Protein AF-A0A535QIJ8-F1 (afdb_monomer_lite)

pLDDT: mean 73.44, std 20.1, range [31.0, 96.38]

Secondary structure (DSSP, 8-state):
-EES-GGGGGGGGHHHHHHHHHHHHHHHHHHHHTTSS-HHHHHHH--S---GGGTHHHHHHHHHHHHHHHHHT-EE----------EEEEEEE-SGGGG--SSSS-HHHHHHHHHHHHHHHS-TT-EEEEEEESSSEEEEEEEES-HHHHHHHHHT----S---HHHHHHHHHHHHHHHH-TTS---TTGGG------S----TTSSS--PPPPS-----PPPP--

Foldseek 3Di:
DDFPCCVLVVVLVVLVVLVVVVVVVVVVVVVVVVPDPDPPVVVVPDDPPCPVVVCVVVVVVSVVVVVVSVVVSPDDDPDPPPPQAAEEEDEEEQAQQQQPCPPPPTNLVVVLVVVLVVLVPDDLRHWYWYWYFAVFIDTQGATDSPSPSRSVSSVPRHHYHHGDVVLSVVVRVLRVVCVVPVPPDNPPPSSCPDDDDDPDPDDPDPPPDDDDDDPDDDDDDDDDDD

Radius of gyration: 37.26 Å; chains: 1; bounding box: 62×50×130 Å

Sequence (226 aa):
MTFQSPLLLLGLLAVPLLIGLYLASQKRRQAYTVRFTNLALLGQVMGKGPGFRRHLPAILFIAGLAGLLVSMARPQATIRIPKGQTSVLLAVDVSGSMAATDVQPTRIDAAINAGRTLIDKLPGNAQVGLVIFNSQAQVVAPLTSDKGSVKDALGTLAPGGGTAIGDAIQVSVAQLANVVDPNGPKSQNYARVCRGLPLTASMSRRCSRLPVAPAGTTISRPTRDS

Structure (mmCIF, N/CA/C/O backbone):
data_AF-A0A535QIJ8-F1
#
_entry.id   AF-A0A535QIJ8-F1
#
loop_
_atom_site.group_PDB
_atom_site.id
_atom_site.type_symbol
_atom_site.label_atom_id
_atom_site.label_alt_id
_atom_site.label_comp_id
_atom_site.label_asym_id
_atom_site.label_entity_id
_atom_site.label_seq_id
_atom_site.pdbx_PDB_ins_code
_atom_site.Cartn_x
_atom_site.Cartn_y
_atom_site.Cartn_z
_atom_site.occupancy
_atom_site.B_iso_or_equiv
_atom_site.auth_seq_id
_atom_site.auth_comp_id
_atom_site.auth_asym_id
_atom_site.auth_atom_id
_atom_site.pdbx_PDB_model_num
ATOM 1 N N . MET A 1 1 ? -22.169 -2.664 15.023 1.00 59.19 1 MET A N 1
ATOM 2 C CA . MET A 1 1 ? -21.400 -2.856 16.267 1.00 59.19 1 MET A CA 1
ATOM 3 C C . MET A 1 1 ? -21.321 -4.346 16.501 1.00 59.19 1 MET A C 1
ATOM 5 O O . MET A 1 1 ? -22.361 -4.973 16.654 1.00 59.19 1 MET A O 1
ATOM 9 N N . THR A 1 2 ? -20.129 -4.918 16.416 1.00 69.69 2 THR A N 1
ATOM 10 C CA . THR A 1 2 ? -19.900 -6.344 16.680 1.00 69.69 2 THR A CA 1
ATOM 11 C C . THR A 1 2 ? -19.011 -6.452 17.909 1.00 69.69 2 THR A C 1
ATOM 13 O O . THR A 1 2 ? -18.062 -5.682 18.046 1.00 69.69 2 THR A O 1
ATOM 16 N N . PHE A 1 3 ? -19.318 -7.381 18.809 1.00 68.81 3 PHE A N 1
ATOM 17 C CA . PHE A 1 3 ? -18.486 -7.657 19.979 1.00 68.81 3 PHE A CA 1
ATOM 18 C C . PHE A 1 3 ? -17.578 -8.842 19.669 1.00 68.81 3 PHE A C 1
ATOM 20 O O . PHE A 1 3 ? -18.048 -9.861 19.167 1.00 68.81 3 PHE A O 1
ATOM 27 N N . GLN A 1 4 ? -16.283 -8.714 19.961 1.00 66.62 4 GLN A N 1
ATOM 28 C CA . GLN A 1 4 ? -15.298 -9.761 19.666 1.00 66.62 4 GLN A CA 1
ATOM 29 C C . GLN A 1 4 ? -15.492 -11.007 20.553 1.00 66.62 4 GLN A C 1
ATOM 31 O O . GLN A 1 4 ? -15.142 -12.114 20.158 1.00 66.62 4 GLN A O 1
ATOM 36 N N . SER A 1 5 ? -16.084 -10.839 21.738 1.00 69.44 5 SER A N 1
ATOM 37 C CA . SER A 1 5 ? -16.314 -11.907 22.716 1.00 69.44 5 SER A CA 1
ATOM 38 C C . SER A 1 5 ? -17.675 -11.731 23.410 1.00 69.44 5 SER A C 1
ATOM 40 O O . SER A 1 5 ? -17.734 -11.213 24.530 1.00 69.44 5 SER A O 1
ATOM 42 N N . PRO A 1 6 ? -18.788 -12.150 22.777 1.00 69.94 6 PRO A N 1
ATOM 43 C CA . PRO A 1 6 ? -20.135 -11.945 23.315 1.00 69.94 6 PRO A CA 1
ATOM 44 C C . PRO A 1 6 ? -20.374 -12.684 24.640 1.00 69.94 6 PRO A C 1
ATOM 46 O O . PRO A 1 6 ? -21.206 -12.260 25.432 1.00 69.94 6 PRO A O 1
ATOM 49 N N . LEU A 1 7 ? -19.608 -13.741 24.931 1.00 73.69 7 LEU A N 1
ATOM 50 C CA . LEU A 1 7 ? -19.703 -14.498 26.184 1.00 73.69 7 LEU A CA 1
ATOM 51 C C . LEU A 1 7 ? -19.379 -13.656 27.429 1.00 73.69 7 LEU A C 1
ATOM 53 O O . LEU A 1 7 ? -19.941 -13.913 28.488 1.00 73.69 7 LEU A O 1
ATOM 57 N N . LEU A 1 8 ? -18.545 -12.614 27.316 1.00 68.50 8 LEU A N 1
ATOM 58 C CA . LEU A 1 8 ? -18.257 -11.715 28.444 1.00 68.50 8 LEU A CA 1
ATOM 59 C C . LEU A 1 8 ? -19.479 -10.884 28.867 1.00 68.50 8 LEU A C 1
ATOM 61 O O . LEU A 1 8 ? -19.551 -10.456 30.017 1.00 68.50 8 LEU A O 1
ATOM 65 N N . LEU A 1 9 ? -20.477 -10.717 27.989 1.00 67.81 9 LEU A N 1
ATOM 66 C CA . LEU A 1 9 ? -21.738 -10.055 28.339 1.00 67.81 9 LEU A CA 1
ATOM 67 C C . LEU A 1 9 ? -22.561 -10.873 29.343 1.00 67.81 9 LEU A C 1
ATOM 69 O O . LEU A 1 9 ? -23.327 -10.287 30.103 1.00 67.81 9 LEU A O 1
ATOM 73 N N . LEU A 1 10 ? -22.361 -12.196 29.427 1.00 73.62 10 LEU A N 1
AT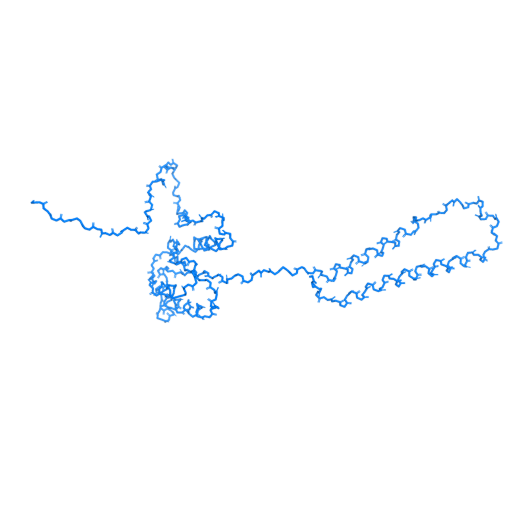OM 74 C CA . LEU A 1 10 ? -22.959 -13.008 30.494 1.00 73.62 10 LEU A CA 1
ATOM 75 C C . LEU A 1 10 ? -22.426 -12.605 31.874 1.00 73.62 10 LEU A C 1
ATOM 77 O O . LEU A 1 10 ? -23.148 -12.725 32.857 1.00 73.62 10 LEU A O 1
ATOM 81 N N . GLY A 1 11 ? -21.217 -12.040 31.961 1.00 67.69 11 GLY A N 1
ATOM 82 C CA . GLY A 1 11 ? -20.701 -11.451 33.199 1.00 67.69 11 GLY A CA 1
ATOM 83 C C . GLY A 1 11 ? -21.582 -10.318 33.735 1.00 67.69 11 GLY A C 1
ATOM 84 O O . GLY A 1 11 ? -21.604 -10.072 34.938 1.00 67.69 11 GLY A O 1
ATOM 85 N N . LEU A 1 12 ? -22.388 -9.675 32.882 1.00 74.12 12 LEU A N 1
ATOM 86 C CA . LEU A 1 12 ? -23.330 -8.640 33.299 1.00 74.12 12 LEU A CA 1
ATOM 87 C C . LEU A 1 12 ? -24.487 -9.202 34.150 1.00 74.12 12 LEU A C 1
ATOM 89 O O . LEU A 1 12 ? -25.053 -8.456 34.943 1.00 74.12 12 LEU A O 1
ATOM 93 N N . LEU A 1 13 ? -24.785 -10.511 34.088 1.00 77.50 13 LEU A N 1
ATOM 94 C CA . LEU A 1 13 ? -25.711 -11.178 35.025 1.00 77.50 13 LEU A CA 1
ATOM 95 C C . LEU A 1 13 ? -25.186 -11.202 36.469 1.00 77.50 13 LEU A C 1
ATOM 97 O O . LEU A 1 13 ? -25.979 -11.332 37.404 1.00 77.50 13 LEU A O 1
ATOM 101 N N . ALA A 1 14 ? -23.882 -11.010 36.688 1.00 73.94 14 ALA A N 1
ATOM 102 C CA . ALA A 1 14 ? -23.339 -10.857 38.036 1.00 73.94 14 ALA A CA 1
ATOM 103 C C . ALA A 1 14 ? -23.828 -9.561 38.711 1.00 73.94 14 ALA A C 1
ATOM 105 O O . ALA A 1 14 ? -23.912 -9.500 39.936 1.00 73.94 14 ALA A O 1
ATOM 106 N N . VAL A 1 15 ? -24.211 -8.540 37.934 1.00 75.75 15 VAL A N 1
ATOM 107 C CA . VAL A 1 15 ? -24.724 -7.266 38.458 1.00 75.75 15 VAL A CA 1
ATOM 108 C C . VAL A 1 15 ? -26.050 -7.436 39.222 1.00 75.75 15 VAL A C 1
ATOM 110 O O . VAL A 1 15 ? -26.082 -7.085 40.405 1.00 75.75 15 VAL A O 1
ATOM 113 N N . PRO A 1 16 ? -27.137 -7.997 38.645 1.00 77.38 16 PRO A N 1
ATOM 114 C CA . PRO A 1 16 ? -28.378 -8.227 39.388 1.00 77.38 16 PRO A CA 1
ATOM 115 C C . PRO A 1 16 ? -28.205 -9.224 40.543 1.00 77.38 16 PRO A C 1
ATOM 117 O O . PRO A 1 16 ? -28.832 -9.048 41.588 1.00 77.38 16 PRO A O 1
ATOM 120 N N . LEU A 1 17 ? -27.313 -10.215 40.413 1.00 81.88 17 LEU A N 1
ATOM 121 C CA . LEU A 1 17 ? -26.970 -11.135 41.505 1.00 81.88 17 LEU A CA 1
ATOM 122 C C . LEU A 1 17 ? -26.377 -10.383 42.712 1.00 81.88 17 LEU A C 1
ATOM 124 O O . LEU A 1 17 ? -26.816 -10.581 43.846 1.00 81.88 17 LEU A O 1
ATOM 128 N N . LEU A 1 18 ? -25.412 -9.488 42.475 1.00 76.31 18 LEU A N 1
ATOM 129 C CA . LEU A 1 18 ? -24.785 -8.676 43.522 1.00 76.31 18 LEU A CA 1
ATOM 130 C C . LEU A 1 18 ? -25.773 -7.696 44.167 1.00 76.31 18 LEU A C 1
ATOM 132 O O . LEU A 1 18 ? -25.740 -7.517 45.387 1.00 76.31 18 LEU A O 1
ATOM 136 N N . ILE A 1 19 ? -26.691 -7.114 43.387 1.00 79.00 19 ILE A N 1
ATOM 137 C CA . ILE A 1 19 ? -27.789 -6.286 43.914 1.00 79.00 19 ILE A CA 1
ATOM 138 C C . ILE A 1 19 ? -28.684 -7.122 44.841 1.00 79.00 19 ILE A C 1
ATOM 140 O O . ILE A 1 19 ? -28.977 -6.700 45.961 1.00 79.00 19 ILE A O 1
ATOM 144 N N . GLY A 1 20 ? -29.068 -8.330 44.418 1.00 80.31 20 GLY A N 1
ATOM 145 C CA . GLY A 1 20 ? -29.867 -9.251 45.229 1.00 80.31 20 GLY A CA 1
ATOM 146 C C . GLY A 1 20 ? -29.182 -9.637 46.543 1.00 80.31 20 GLY A C 1
ATOM 147 O O . GLY A 1 20 ? -29.798 -9.560 47.609 1.00 80.31 20 GLY A O 1
ATOM 148 N N . LEU A 1 21 ? -27.888 -9.974 46.497 1.00 82.06 21 LEU A N 1
ATOM 149 C CA . LEU A 1 21 ? -27.084 -10.285 47.686 1.00 82.06 21 LEU A CA 1
ATOM 150 C C . LEU A 1 21 ? -26.960 -9.088 48.634 1.00 82.06 21 LEU A C 1
ATOM 152 O O . LEU A 1 21 ? -27.055 -9.253 49.854 1.00 82.06 21 LEU A O 1
ATOM 156 N N . TYR A 1 22 ? -26.791 -7.882 48.091 1.00 80.12 22 TYR A N 1
ATOM 157 C CA . TYR A 1 22 ? -26.740 -6.655 48.880 1.00 80.12 22 TYR A CA 1
ATOM 158 C C . TYR A 1 22 ? -28.059 -6.412 49.630 1.00 80.12 22 TYR A C 1
ATOM 160 O O . TYR A 1 22 ? -28.048 -6.214 50.850 1.00 80.12 22 TYR A O 1
ATOM 168 N N . LEU A 1 23 ? -29.198 -6.511 48.935 1.00 81.44 23 LEU A N 1
ATOM 169 C CA . LEU A 1 23 ? -30.526 -6.353 49.538 1.00 81.44 23 LEU A CA 1
ATOM 170 C C . LEU A 1 23 ? -30.817 -7.444 50.581 1.00 81.44 23 LEU A C 1
ATOM 172 O O . LEU A 1 23 ? -31.309 -7.141 51.671 1.00 81.44 23 LEU A O 1
ATOM 176 N N . ALA A 1 24 ? -30.462 -8.701 50.299 1.00 80.44 24 ALA A N 1
ATOM 177 C CA . ALA A 1 24 ? -30.636 -9.815 51.232 1.00 80.44 24 ALA A CA 1
ATOM 178 C C . ALA A 1 24 ? -29.782 -9.648 52.501 1.00 80.44 24 ALA A C 1
ATOM 180 O O . ALA A 1 24 ? -30.268 -9.866 53.614 1.00 80.44 24 ALA A O 1
ATOM 181 N N . SER A 1 25 ? -28.530 -9.202 52.352 1.00 75.12 25 SER A N 1
ATOM 182 C CA . SER A 1 25 ? -27.637 -8.876 53.471 1.00 75.12 25 SER A CA 1
ATOM 183 C C . SER A 1 25 ? -28.182 -7.716 54.305 1.00 75.12 25 SER A C 1
ATOM 185 O O . SER A 1 25 ? -28.149 -7.765 55.535 1.00 75.12 25 SER A O 1
ATOM 187 N N . GLN A 1 26 ? -28.764 -6.699 53.667 1.00 74.06 26 GLN A N 1
ATOM 188 C CA . GLN A 1 26 ? -29.370 -5.572 54.372 1.00 74.06 26 GLN A CA 1
ATOM 189 C C . GLN A 1 26 ? -30.633 -5.977 55.142 1.00 74.06 26 GLN A C 1
ATOM 191 O O . GLN A 1 26 ? -30.776 -5.592 56.304 1.00 74.06 26 GLN A O 1
ATOM 196 N N . LYS A 1 27 ? -31.491 -6.816 54.547 1.00 71.75 27 LYS A N 1
ATOM 197 C CA . LYS A 1 27 ? -32.686 -7.366 55.205 1.00 71.75 27 LYS A CA 1
ATOM 198 C C . LYS A 1 27 ? -32.316 -8.286 56.374 1.00 71.75 27 LYS A C 1
ATOM 200 O O . LYS A 1 27 ? -32.913 -8.179 57.442 1.00 71.75 27 LYS A O 1
ATOM 205 N N . ARG A 1 28 ? -31.273 -9.120 56.225 1.00 66.88 28 ARG A N 1
ATOM 206 C CA . ARG A 1 28 ? -30.709 -9.913 57.336 1.00 66.88 28 ARG A CA 1
ATOM 207 C C . ARG A 1 28 ? -30.152 -9.021 58.439 1.00 66.88 28 ARG A C 1
ATOM 209 O O . ARG A 1 28 ? -30.476 -9.244 59.596 1.00 66.88 28 ARG A O 1
ATOM 216 N N . ARG A 1 29 ? -29.365 -7.991 58.114 1.00 62.00 29 ARG A N 1
ATOM 217 C CA . ARG A 1 29 ? -28.825 -7.061 59.122 1.00 62.00 29 ARG A CA 1
ATOM 218 C C . ARG A 1 29 ? -29.938 -6.376 59.912 1.00 62.00 29 ARG A C 1
ATOM 220 O O . ARG A 1 29 ? -29.844 -6.337 61.130 1.00 62.00 29 ARG A O 1
ATOM 227 N N . GLN A 1 30 ? -31.002 -5.922 59.247 1.00 58.25 30 GLN A N 1
ATOM 228 C CA . GLN A 1 30 ? -32.174 -5.355 59.924 1.00 58.25 30 GLN A CA 1
ATOM 229 C C . GLN A 1 30 ? -32.878 -6.378 60.826 1.00 58.25 30 GLN A C 1
ATOM 231 O O . GLN A 1 30 ? -33.222 -6.037 61.953 1.00 58.25 30 GLN A O 1
ATOM 236 N N . ALA A 1 31 ? -33.012 -7.633 60.380 1.00 58.72 31 ALA A N 1
ATOM 237 C CA . ALA A 1 31 ? -33.574 -8.722 61.182 1.00 58.72 31 ALA A CA 1
ATOM 238 C C . ALA A 1 31 ? -32.707 -9.107 62.402 1.00 58.72 31 ALA A C 1
ATOM 240 O O . ALA A 1 31 ? -33.238 -9.552 63.414 1.00 58.72 31 ALA A O 1
ATOM 241 N N . TYR A 1 32 ? -31.385 -8.909 62.346 1.00 54.44 32 TYR A N 1
ATOM 242 C CA . TYR A 1 32 ? -30.491 -9.102 63.496 1.00 54.44 32 TYR A CA 1
ATOM 243 C C . TYR A 1 32 ? -30.526 -7.921 64.484 1.00 54.44 32 TYR A C 1
ATOM 245 O O . TYR A 1 32 ? -30.325 -8.131 65.678 1.00 54.44 32 TYR A O 1
ATOM 253 N N . THR A 1 33 ? -30.820 -6.694 64.033 1.00 52.22 33 THR A N 1
ATOM 254 C CA . THR A 1 33 ? -30.906 -5.509 64.912 1.00 52.22 33 THR A CA 1
ATOM 255 C C . THR A 1 33 ? -32.171 -5.495 65.778 1.00 52.22 33 THR A C 1
ATOM 257 O O . THR A 1 33 ? -32.112 -5.041 66.915 1.00 52.22 33 THR A O 1
ATOM 260 N N . VAL A 1 34 ? -33.291 -6.064 65.311 1.00 53.12 34 VAL A N 1
ATOM 261 C CA . VAL A 1 34 ? -34.522 -6.206 66.126 1.00 53.12 34 VAL A CA 1
ATOM 262 C C . VAL A 1 34 ? -34.410 -7.239 67.256 1.00 53.12 34 VAL A C 1
ATOM 264 O O . VAL A 1 34 ? -35.319 -7.341 68.073 1.00 53.12 34 VAL A O 1
ATOM 267 N N . ARG A 1 35 ? -33.296 -7.980 67.349 1.00 53.06 35 ARG A N 1
ATOM 268 C CA . ARG A 1 35 ? -33.046 -8.946 68.432 1.00 53.06 35 ARG A CA 1
ATOM 269 C C . ARG A 1 35 ? -32.322 -8.341 69.645 1.00 53.06 35 ARG A C 1
ATOM 271 O O . ARG A 1 35 ? -32.090 -9.059 70.612 1.00 53.06 35 ARG A O 1
ATOM 278 N N . PHE A 1 36 ? -31.986 -7.047 69.616 1.00 47.50 36 PHE A N 1
ATOM 279 C CA . PHE A 1 36 ? -31.450 -6.331 70.776 1.00 47.50 36 PHE A CA 1
ATOM 280 C C . PHE A 1 36 ? -32.565 -5.632 71.562 1.00 47.50 36 PHE A C 1
ATOM 282 O O . PHE A 1 36 ? -33.295 -4.772 71.073 1.00 47.50 36 PHE A O 1
ATOM 289 N N . THR A 1 37 ? -32.663 -6.051 72.814 1.00 52.56 37 THR A N 1
ATOM 290 C CA . THR A 1 37 ? -33.729 -5.881 73.800 1.00 52.56 37 THR A CA 1
ATOM 291 C C . THR A 1 37 ? -33.828 -4.471 74.401 1.00 52.56 37 THR A C 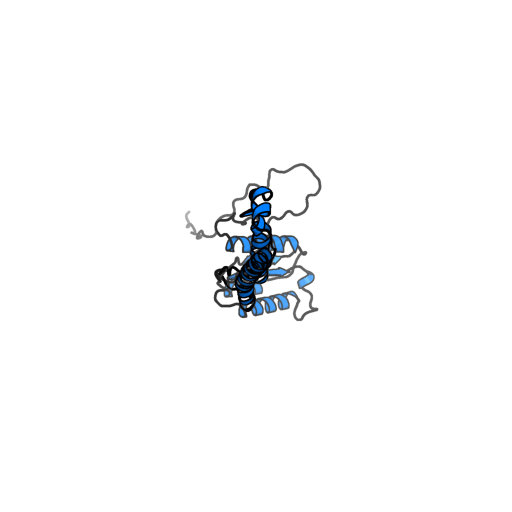1
ATOM 293 O O . THR A 1 37 ? -34.002 -4.343 75.608 1.00 52.56 37 THR A O 1
ATOM 296 N N . ASN A 1 38 ? -33.704 -3.398 73.606 1.00 57.44 38 ASN A N 1
ATOM 297 C CA . ASN A 1 38 ? -34.088 -2.049 74.058 1.00 57.44 38 ASN A CA 1
ATOM 298 C C . ASN A 1 38 ? -34.309 -1.051 72.897 1.00 57.44 38 ASN A C 1
ATOM 300 O O . ASN A 1 38 ? -33.484 -0.184 72.613 1.00 57.44 38 ASN A O 1
ATOM 304 N N . LEU A 1 39 ? -35.442 -1.176 72.202 1.00 54.38 39 LEU A N 1
ATOM 305 C CA . LEU A 1 39 ? -35.833 -0.303 71.082 1.00 54.38 39 LEU A CA 1
ATOM 306 C C . LEU A 1 39 ? -36.226 1.125 71.518 1.00 54.38 39 LEU A C 1
ATOM 308 O O . LEU A 1 39 ? -36.227 2.032 70.688 1.00 54.38 39 LEU A O 1
ATOM 312 N N . ALA A 1 40 ? -36.521 1.340 72.804 1.00 52.97 40 ALA A N 1
ATOM 313 C CA . ALA A 1 40 ? -37.018 2.618 73.317 1.00 52.97 40 ALA A CA 1
ATOM 314 C C . ALA A 1 40 ? -35.917 3.683 73.502 1.00 52.97 40 ALA A C 1
ATOM 316 O O . ALA A 1 40 ? -36.175 4.860 73.276 1.00 52.97 40 ALA A O 1
ATOM 317 N N . LEU A 1 41 ? -34.678 3.290 73.831 1.00 51.28 41 LEU A N 1
ATOM 318 C CA . LEU A 1 41 ? -33.551 4.230 73.982 1.00 51.28 41 LEU A CA 1
ATOM 319 C C . LEU A 1 41 ? -32.829 4.533 72.660 1.00 51.28 41 LEU A C 1
ATOM 321 O O . LEU A 1 41 ? -32.196 5.575 72.513 1.00 51.28 41 LEU A O 1
ATOM 325 N N . LEU A 1 42 ? -32.941 3.653 71.663 1.00 53.34 42 LEU A N 1
ATOM 326 C CA . LEU A 1 42 ? -32.214 3.789 70.399 1.00 53.34 42 LEU A CA 1
ATOM 327 C C . LEU A 1 42 ? -32.825 4.856 69.468 1.00 53.34 42 LEU A C 1
ATOM 329 O O . LEU A 1 42 ? -32.109 5.474 68.680 1.00 53.34 42 LEU A O 1
ATOM 333 N N . GLY A 1 43 ? -34.133 5.111 69.589 1.00 53.56 43 GLY A N 1
ATOM 334 C CA . GLY A 1 43 ? -34.838 6.149 68.828 1.00 53.56 43 GLY A CA 1
ATOM 335 C C . GLY A 1 43 ? -34.488 7.585 69.241 1.00 53.56 43 GLY A C 1
ATOM 336 O O . GLY A 1 43 ? -34.676 8.500 68.446 1.00 53.56 43 GLY A O 1
ATOM 337 N N . GLN A 1 44 ? -33.944 7.783 70.449 1.00 50.03 44 GLN A N 1
ATOM 338 C CA . GLN A 1 44 ? -33.615 9.106 71.003 1.00 50.03 44 GLN A CA 1
ATOM 339 C C . GLN A 1 44 ? -32.163 9.544 70.747 1.00 50.03 44 GLN A C 1
ATOM 341 O O . GLN A 1 44 ? -31.862 10.729 70.853 1.00 50.03 44 GLN A O 1
ATOM 346 N N . VAL A 1 45 ? -31.273 8.614 70.372 1.00 54.25 45 VAL A N 1
ATOM 347 C CA . VAL A 1 45 ? -29.833 8.881 70.154 1.00 54.25 45 VAL A CA 1
ATOM 348 C C . VAL A 1 45 ? -29.427 8.735 68.681 1.00 54.25 45 VAL A C 1
ATOM 350 O O . VAL A 1 45 ? -28.448 9.336 68.236 1.00 54.25 45 VAL A O 1
ATOM 353 N N . MET A 1 46 ? -30.183 7.979 67.875 1.00 47.50 46 MET A N 1
ATOM 354 C CA . MET A 1 46 ? -29.912 7.863 66.442 1.00 47.50 46 MET A CA 1
ATOM 355 C C . MET A 1 46 ? -30.510 9.048 65.677 1.00 47.50 46 MET A C 1
ATOM 357 O O . MET A 1 46 ? -31.657 9.016 65.235 1.00 47.50 46 MET A O 1
ATOM 361 N N . GLY A 1 47 ? -29.702 10.093 65.470 1.00 57.62 47 GLY A N 1
ATOM 362 C CA . GLY A 1 47 ? -29.973 11.102 64.442 1.00 57.62 47 GLY A CA 1
ATOM 363 C C . GLY A 1 47 ? -30.210 10.456 63.067 1.00 57.62 47 GLY A C 1
ATOM 364 O O . GLY A 1 47 ? -29.827 9.304 62.855 1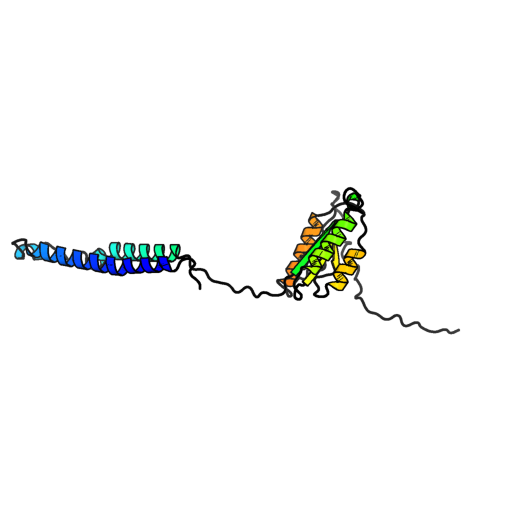.00 57.62 47 GLY A O 1
ATOM 365 N N . LYS A 1 48 ? -30.850 11.191 62.135 1.00 54.34 48 LYS A N 1
ATOM 366 C CA . LYS A 1 48 ? -31.170 10.736 60.762 1.00 54.34 48 LYS A CA 1
ATOM 367 C C . LYS A 1 48 ? -29.991 9.944 60.188 1.00 54.34 48 LYS A C 1
ATOM 369 O O . LYS A 1 48 ? -28.980 10.528 59.803 1.00 54.34 48 LYS A O 1
ATOM 374 N N . GLY A 1 49 ? -30.121 8.614 60.181 1.00 59.50 49 GLY A N 1
ATOM 375 C CA . GLY A 1 49 ? -29.059 7.718 59.743 1.00 59.50 49 GLY A CA 1
ATOM 376 C C . GLY A 1 49 ? -28.617 8.061 58.319 1.00 59.50 49 GLY A C 1
ATOM 377 O O . GLY A 1 49 ? -29.369 8.706 57.581 1.00 59.50 49 GLY A O 1
ATOM 378 N N . PRO A 1 50 ? -27.410 7.646 57.902 1.00 59.69 50 PRO A N 1
ATOM 379 C CA . PRO A 1 50 ? -26.921 7.914 56.558 1.00 59.69 50 PRO A CA 1
ATOM 380 C C . PRO A 1 50 ? -27.875 7.240 55.569 1.00 59.69 50 PRO A C 1
ATOM 382 O O . PRO A 1 50 ? -27.816 6.029 55.388 1.00 59.69 50 PRO A O 1
ATOM 385 N N . GLY A 1 51 ? -28.811 8.010 55.009 1.00 72.19 51 GLY A N 1
ATOM 386 C CA . GLY A 1 51 ? -29.892 7.513 54.161 1.00 72.19 51 GLY A CA 1
ATOM 387 C C . GLY A 1 51 ? -29.356 7.020 52.820 1.00 72.19 51 GLY A C 1
ATOM 388 O O . GLY A 1 51 ? -28.595 6.060 52.741 1.00 72.19 51 GLY A O 1
ATOM 389 N N . PHE A 1 52 ? -29.680 7.719 51.735 1.00 65.56 52 PHE A N 1
ATOM 390 C CA . PHE A 1 52 ? -29.211 7.343 50.396 1.00 65.56 52 PHE A CA 1
ATOM 391 C C . PHE A 1 52 ? -27.671 7.282 50.275 1.00 65.56 52 PHE A C 1
ATOM 393 O O . PHE A 1 52 ? -27.124 6.470 49.530 1.00 65.56 52 PHE A O 1
ATOM 400 N N . ARG A 1 53 ? -26.947 8.066 51.090 1.00 71.56 53 ARG A N 1
ATOM 401 C CA . ARG A 1 53 ? -25.472 8.098 51.120 1.00 71.56 53 ARG A CA 1
ATOM 402 C C . ARG A 1 53 ? -24.826 6.767 51.526 1.00 71.56 53 ARG A C 1
ATOM 404 O O . ARG A 1 53 ? -23.696 6.513 51.124 1.00 71.56 53 ARG A O 1
ATOM 411 N N . ARG A 1 54 ? -25.530 5.888 52.253 1.00 75.44 54 ARG A N 1
ATOM 412 C CA . ARG A 1 54 ? -25.033 4.538 52.590 1.00 75.44 54 ARG A CA 1
ATOM 413 C C . ARG A 1 54 ?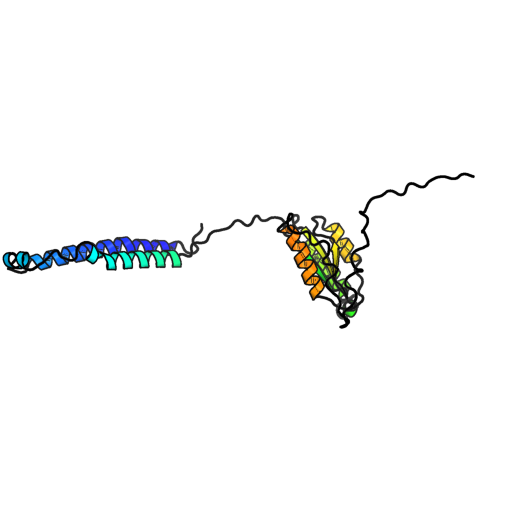 -24.946 3.616 51.368 1.00 75.44 54 ARG A C 1
ATOM 415 O O . ARG A 1 54 ? -24.172 2.661 51.377 1.00 75.44 54 ARG A O 1
ATOM 422 N N . HIS A 1 55 ? -25.723 3.897 50.326 1.00 76.75 55 HIS A N 1
ATOM 423 C CA . HIS A 1 55 ? -25.762 3.100 49.100 1.00 76.75 55 HIS A CA 1
ATOM 424 C C . HIS A 1 55 ? -24.760 3.578 48.049 1.00 76.75 55 HIS A C 1
ATOM 426 O O . HIS A 1 55 ? -24.439 2.828 47.131 1.00 76.75 55 HIS A O 1
ATOM 432 N N . LEU A 1 56 ? -24.218 4.789 48.209 1.00 81.69 56 LEU A N 1
ATOM 433 C CA . LEU A 1 56 ? -23.323 5.421 47.242 1.00 81.69 56 LEU A CA 1
ATOM 434 C C . LEU A 1 56 ? -22.082 4.568 46.906 1.00 81.69 56 LEU A C 1
ATOM 436 O O . LEU A 1 56 ? -21.829 4.370 45.719 1.00 81.69 56 LEU A O 1
ATOM 440 N N . PRO A 1 57 ? -21.357 3.973 47.880 1.00 80.31 57 PRO A N 1
ATOM 441 C CA . PRO A 1 57 ? -20.206 3.121 47.570 1.00 80.31 57 PRO A CA 1
ATOM 442 C C . PRO A 1 57 ? -20.596 1.852 46.800 1.00 80.31 57 PRO A C 1
ATOM 444 O O . PRO A 1 57 ? -19.874 1.424 45.906 1.00 80.31 57 PRO A O 1
ATOM 447 N N . ALA A 1 58 ? -21.757 1.264 47.111 1.00 78.94 58 ALA A N 1
ATOM 448 C CA . ALA A 1 58 ? -22.247 0.060 46.440 1.00 78.94 58 ALA A CA 1
ATOM 449 C C . ALA A 1 58 ? -22.682 0.351 44.995 1.00 78.94 58 ALA A C 1
ATOM 451 O O . ALA A 1 58 ? -22.354 -0.413 44.090 1.00 78.94 58 ALA A O 1
ATOM 452 N N . ILE A 1 59 ? -23.368 1.476 44.770 1.00 80.25 59 ILE A N 1
ATOM 453 C CA . ILE A 1 59 ? -23.777 1.923 43.432 1.00 80.25 59 ILE A CA 1
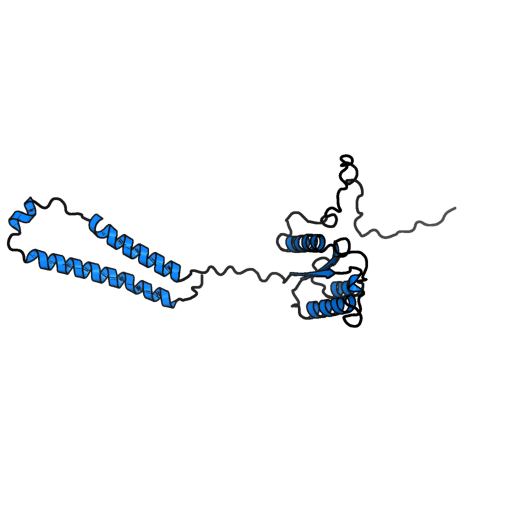ATOM 454 C C . ILE A 1 59 ? -22.544 2.200 42.569 1.00 80.25 59 ILE A C 1
ATOM 456 O O . ILE A 1 59 ? -22.475 1.721 41.439 1.00 80.25 59 ILE A O 1
ATOM 460 N N . LEU A 1 60 ? -21.551 2.917 43.107 1.00 84.50 60 LEU A N 1
ATOM 461 C CA . LEU A 1 60 ? -20.306 3.213 42.393 1.00 84.50 60 LEU A CA 1
ATOM 462 C C . LEU A 1 60 ? -19.512 1.944 42.065 1.00 84.50 60 LEU A C 1
ATOM 464 O O . LEU A 1 60 ? -19.000 1.824 40.955 1.00 84.50 60 LEU A O 1
ATOM 468 N N . PHE A 1 61 ? -19.451 0.979 42.986 1.00 81.75 61 PHE A N 1
ATOM 469 C CA . PHE A 1 61 ? -18.791 -0.304 42.737 1.00 81.75 61 PHE A CA 1
ATOM 470 C C . PHE A 1 61 ? -19.469 -1.087 41.606 1.00 81.75 61 PHE A C 1
ATOM 472 O O . PHE A 1 61 ? -18.797 -1.572 40.697 1.00 81.75 61 PHE A O 1
ATOM 479 N N . ILE A 1 62 ? -20.803 -1.166 41.620 1.00 81.19 62 ILE A N 1
ATOM 480 C CA . ILE A 1 62 ? -21.575 -1.855 40.578 1.00 81.19 62 ILE A CA 1
ATOM 481 C C . ILE A 1 62 ? -21.425 -1.150 39.225 1.00 81.19 62 ILE A C 1
ATOM 483 O O . ILE A 1 62 ? -21.202 -1.814 38.213 1.00 81.19 62 ILE A O 1
ATOM 487 N N . ALA A 1 63 ? -21.508 0.181 39.203 1.00 83.19 63 ALA A N 1
ATOM 488 C CA . ALA A 1 63 ? -21.325 0.968 37.987 1.00 83.19 63 ALA A CA 1
ATOM 489 C C . ALA A 1 63 ? -19.908 0.800 37.412 1.00 83.19 63 ALA A C 1
ATOM 491 O O . ALA A 1 63 ? -19.752 0.605 36.206 1.00 83.19 63 ALA A O 1
ATOM 492 N N . GLY A 1 64 ? -18.883 0.806 38.271 1.00 86.75 64 GLY A N 1
ATOM 493 C CA . GLY A 1 64 ? -17.494 0.568 37.878 1.00 86.75 64 GLY A CA 1
ATOM 494 C C . GLY A 1 64 ? -17.275 -0.836 37.315 1.00 86.75 64 GLY A C 1
ATOM 495 O O . GLY A 1 64 ? -16.663 -0.982 36.259 1.00 86.75 64 GLY A O 1
ATOM 496 N N . LEU A 1 65 ? -17.833 -1.864 37.962 1.00 84.75 65 LEU A N 1
ATOM 497 C CA . LEU A 1 65 ? -17.754 -3.244 37.483 1.00 84.75 65 LEU A CA 1
ATOM 498 C C . LEU A 1 65 ? -18.459 -3.417 36.129 1.00 84.75 65 LEU A C 1
ATOM 500 O O . LEU A 1 65 ? -17.909 -4.048 35.228 1.00 84.75 65 LEU A O 1
ATOM 504 N N . ALA A 1 66 ? -19.640 -2.817 35.956 1.00 83.12 66 ALA A N 1
ATOM 505 C CA . ALA A 1 66 ? -20.353 -2.827 34.681 1.00 83.12 66 ALA A CA 1
ATOM 506 C C . ALA A 1 66 ? -19.541 -2.133 33.573 1.00 83.12 66 ALA A C 1
ATOM 508 O O . ALA A 1 66 ? -19.395 -2.686 32.483 1.00 83.12 66 ALA A O 1
ATOM 509 N N . GLY A 1 67 ? -18.951 -0.968 33.862 1.00 84.88 67 GLY A N 1
ATOM 510 C CA . GLY A 1 67 ? -18.067 -0.263 32.929 1.00 84.88 67 GLY A CA 1
ATOM 511 C C . GLY A 1 67 ? -16.829 -1.081 32.546 1.00 84.88 67 GLY A C 1
ATOM 512 O O . GLY A 1 67 ? -16.471 -1.141 31.369 1.00 84.88 67 GLY A O 1
ATOM 513 N N . LEU A 1 68 ? -16.215 -1.771 33.511 1.00 85.38 68 LEU A N 1
ATOM 514 C CA . LEU A 1 68 ? -15.066 -2.649 33.276 1.00 85.38 68 LEU A CA 1
ATOM 515 C C . LEU A 1 68 ? -15.435 -3.834 32.374 1.00 85.38 68 LEU A C 1
ATOM 517 O O . LEU A 1 68 ? -14.709 -4.119 31.422 1.00 85.38 68 LEU A O 1
ATOM 521 N N . LEU A 1 69 ? -16.579 -4.479 32.618 1.00 82.56 69 LEU A N 1
ATOM 522 C CA . LEU A 1 69 ? -17.076 -5.580 31.785 1.00 82.56 69 LEU A CA 1
ATOM 523 C C . LEU A 1 69 ? -17.379 -5.123 30.350 1.00 82.56 69 LEU A C 1
ATOM 525 O O . LEU A 1 69 ? -16.999 -5.805 29.398 1.00 82.56 69 LEU A O 1
ATOM 529 N N . VAL A 1 70 ? -18.003 -3.952 30.180 1.00 81.56 70 VAL A N 1
ATOM 530 C CA . VAL A 1 70 ? -18.273 -3.367 28.854 1.00 81.56 70 VAL A CA 1
ATOM 531 C C . VAL A 1 70 ? -16.971 -3.017 28.125 1.00 81.56 70 VAL A C 1
ATOM 533 O O . VAL A 1 70 ? -16.848 -3.288 26.932 1.00 81.56 70 VAL A O 1
ATOM 536 N N . SER A 1 71 ? -15.977 -2.472 28.831 1.00 82.62 71 SER A N 1
ATOM 537 C CA . SER A 1 71 ? -14.653 -2.177 28.266 1.00 82.62 71 SER A CA 1
ATOM 538 C C . SER A 1 71 ? -13.920 -3.453 27.831 1.00 82.62 71 SER A C 1
ATOM 540 O O . SER A 1 71 ? -13.435 -3.544 26.699 1.00 82.62 71 SER A O 1
ATOM 542 N N . MET A 1 72 ? -13.917 -4.491 28.679 1.00 80.50 72 MET A N 1
ATOM 543 C CA . MET A 1 72 ? -13.343 -5.800 28.342 1.00 80.50 72 MET A CA 1
ATOM 544 C C . MET A 1 72 ? -14.059 -6.486 27.175 1.00 80.50 72 MET A C 1
ATOM 546 O O . MET A 1 72 ? -13.412 -7.211 26.422 1.00 80.50 72 MET A O 1
ATOM 550 N N . ALA A 1 73 ? -15.356 -6.233 26.975 1.00 78.12 73 ALA A N 1
ATOM 551 C CA . ALA A 1 73 ? -16.105 -6.757 25.834 1.00 78.12 73 ALA A CA 1
ATOM 552 C C . ALA A 1 73 ? -15.665 -6.162 24.479 1.00 78.12 73 ALA A C 1
ATOM 554 O O . ALA A 1 73 ? -16.114 -6.652 23.439 1.00 78.12 73 ALA A O 1
ATOM 555 N N . ARG A 1 74 ? -14.778 -5.149 24.484 1.00 76.31 74 ARG A N 1
ATOM 556 C CA . ARG A 1 74 ? -14.177 -4.514 23.299 1.00 76.31 74 ARG A CA 1
ATOM 557 C C . ARG A 1 74 ? -15.235 -4.153 22.247 1.00 76.31 74 ARG A C 1
ATOM 559 O O . ARG A 1 74 ? -15.316 -4.820 21.212 1.00 76.31 74 ARG A O 1
ATOM 566 N N . PRO A 1 75 ? -16.060 -3.118 22.483 1.00 77.19 75 PRO A N 1
ATOM 567 C CA . PRO A 1 75 ? -17.021 -2.663 21.487 1.00 77.19 75 PRO A CA 1
ATOM 568 C C . PRO A 1 75 ? -16.278 -2.223 20.224 1.00 77.19 75 PRO A C 1
ATOM 570 O O . PRO A 1 75 ? -15.491 -1.278 20.254 1.00 77.19 75 PRO A O 1
ATOM 573 N N . GLN A 1 76 ? -16.520 -2.913 19.108 1.00 74.69 76 GLN A N 1
ATOM 574 C CA . GLN A 1 76 ? -15.934 -2.549 17.824 1.00 74.69 76 GLN A CA 1
ATOM 575 C C . GLN A 1 76 ? -16.995 -1.963 16.896 1.00 74.69 76 GLN A C 1
ATOM 577 O O . GLN A 1 76 ? -18.038 -2.566 16.601 1.00 74.69 76 GLN A O 1
ATOM 582 N N . ALA A 1 77 ? -16.697 -0.763 16.405 1.00 73.81 77 ALA A N 1
ATOM 583 C CA . ALA A 1 77 ? -17.416 -0.146 15.310 1.00 73.81 77 ALA A CA 1
ATOM 584 C C . ALA A 1 77 ? -16.820 -0.654 13.994 1.00 73.81 77 ALA A C 1
ATOM 586 O O . ALA A 1 77 ? -15.727 -0.262 13.593 1.00 73.81 77 ALA A O 1
ATOM 587 N N . THR A 1 78 ? -17.535 -1.548 13.316 1.00 63.31 78 THR A N 1
ATOM 588 C CA . THR A 1 78 ? -17.175 -1.965 11.961 1.00 63.31 78 THR A CA 1
ATOM 589 C C . THR A 1 78 ? -17.478 -0.814 11.007 1.00 63.31 78 THR A C 1
ATOM 591 O O . THR A 1 78 ? -18.616 -0.641 10.569 1.00 63.31 78 THR A O 1
ATOM 594 N N . ILE A 1 79 ? -16.472 -0.000 10.700 1.00 70.62 79 ILE A N 1
ATOM 595 C CA . ILE A 1 79 ? -16.580 0.984 9.626 1.00 70.62 79 ILE A CA 1
ATOM 596 C C . ILE A 1 79 ? -16.460 0.205 8.318 1.00 70.62 79 ILE A C 1
ATOM 598 O O . ILE A 1 79 ? -15.427 -0.401 8.030 1.00 70.62 79 ILE A O 1
ATOM 602 N N . ARG A 1 80 ? -17.540 0.175 7.532 1.00 51.34 80 ARG A N 1
ATOM 603 C CA . ARG A 1 80 ? -17.490 -0.324 6.157 1.00 51.34 80 ARG A CA 1
ATOM 604 C C . ARG A 1 80 ? -16.688 0.684 5.345 1.00 51.34 80 ARG A C 1
ATOM 606 O O . ARG A 1 80 ? -17.256 1.641 4.837 1.00 51.34 80 ARG A O 1
ATOM 613 N N . ILE A 1 81 ? -15.378 0.473 5.243 1.00 59.62 81 ILE A N 1
ATOM 614 C CA . ILE A 1 81 ? -14.570 1.129 4.215 1.00 59.62 81 ILE A CA 1
ATOM 615 C C . ILE A 1 81 ? -15.164 0.641 2.890 1.00 59.62 81 ILE A C 1
ATOM 617 O O . ILE A 1 81 ? -15.164 -0.577 2.658 1.00 59.62 81 ILE A O 1
ATOM 621 N N . PRO A 1 82 ? -15.751 1.522 2.057 1.00 55.06 82 PRO A N 1
ATOM 622 C CA . PRO A 1 82 ? -16.175 1.124 0.728 1.00 55.06 82 PRO A CA 1
ATOM 623 C C . PRO A 1 82 ? -14.961 0.469 0.081 1.00 55.06 82 PRO A C 1
ATOM 625 O O . PRO A 1 82 ? -13.883 1.061 0.079 1.00 55.06 82 PRO A O 1
ATOM 628 N N . LYS A 1 83 ? -15.099 -0.759 -0.426 1.00 53.34 83 LYS A N 1
ATOM 629 C CA . LYS A 1 83 ? -14.074 -1.388 -1.270 1.00 53.34 83 LYS A CA 1
ATOM 630 C C . LYS A 1 83 ? -14.042 -0.640 -2.611 1.00 53.34 83 LYS A C 1
ATOM 632 O O . LYS A 1 83 ? -14.388 -1.189 -3.651 1.00 53.34 83 LYS A O 1
ATOM 637 N N . GLY A 1 84 ? -13.743 0.655 -2.559 1.00 58.62 84 GLY A N 1
ATOM 638 C CA . GLY A 1 84 ? -13.513 1.513 -3.698 1.00 58.62 84 GLY A CA 1
ATOM 639 C C . GLY A 1 84 ? -12.165 1.117 -4.263 1.00 58.62 84 GLY A C 1
ATOM 640 O O . GLY A 1 84 ? -11.166 1.219 -3.565 1.00 58.62 84 GLY A O 1
ATOM 641 N N . GLN A 1 85 ? -12.206 0.550 -5.467 1.00 68.06 85 GLN A N 1
ATOM 642 C CA . GLN A 1 85 ? -11.113 0.391 -6.429 1.00 68.06 85 GLN A CA 1
ATOM 643 C C . GLN A 1 85 ? -9.710 0.298 -5.804 1.00 68.06 85 GLN A C 1
ATOM 645 O O . GLN A 1 85 ? -9.084 1.302 -5.463 1.00 68.06 85 GLN A O 1
ATOM 650 N N . THR A 1 86 ? -9.197 -0.930 -5.679 1.00 82.50 86 THR A N 1
ATOM 651 C CA . THR A 1 86 ? -7.818 -1.176 -5.239 1.00 82.50 86 THR A CA 1
ATOM 652 C C . THR A 1 86 ? -6.863 -0.398 -6.135 1.00 82.50 86 THR A C 1
ATOM 654 O O . THR A 1 86 ? -6.750 -0.695 -7.317 1.00 82.50 86 THR A O 1
ATOM 657 N N . SER A 1 87 ? -6.201 0.611 -5.582 1.00 88.88 87 SER A N 1
ATOM 658 C CA . SER A 1 87 ? -5.283 1.468 -6.328 1.00 88.88 87 SER A CA 1
ATOM 659 C C . SER A 1 87 ? -3.854 1.069 -5.996 1.00 88.88 87 SER A C 1
ATOM 661 O O . SER A 1 87 ? -3.457 1.098 -4.831 1.00 88.88 87 SER A O 1
ATOM 663 N N . VAL A 1 88 ? -3.097 0.653 -7.008 1.00 91.69 88 VAL A N 1
ATOM 664 C CA . VAL A 1 88 ? -1.711 0.195 -6.872 1.00 91.69 88 VAL A CA 1
ATOM 665 C C . VAL A 1 88 ? -0.823 1.087 -7.720 1.00 91.69 88 VAL A C 1
ATOM 667 O O . VAL A 1 88 ? -1.039 1.232 -8.918 1.00 91.69 88 VAL A O 1
ATOM 670 N N . LEU A 1 89 ? 0.198 1.675 -7.110 1.00 93.12 89 LEU A N 1
ATOM 671 C CA . LEU A 1 89 ? 1.187 2.459 -7.833 1.00 93.12 89 LEU A CA 1
ATOM 672 C C . LEU A 1 89 ? 2.522 1.725 -7.813 1.00 93.12 89 LEU A C 1
ATOM 674 O O . LEU A 1 89 ? 3.053 1.427 -6.744 1.00 93.12 89 LEU A O 1
ATOM 678 N N . LEU A 1 90 ? 3.042 1.413 -8.996 1.00 94.81 90 LEU A N 1
ATOM 679 C CA . LEU A 1 90 ? 4.306 0.713 -9.153 1.00 94.81 90 LEU A CA 1
ATOM 680 C C . LEU A 1 90 ? 5.432 1.739 -9.289 1.00 94.81 90 LEU A C 1
ATOM 682 O O . LEU A 1 90 ? 5.455 2.492 -10.257 1.00 94.81 90 LEU A O 1
ATOM 686 N N . ALA A 1 91 ? 6.350 1.775 -8.325 1.00 94.75 91 ALA A N 1
ATOM 687 C CA . ALA A 1 91 ? 7.559 2.592 -8.386 1.00 94.75 91 ALA A CA 1
ATOM 688 C C . ALA A 1 91 ? 8.746 1.713 -8.811 1.00 94.75 91 ALA A C 1
ATOM 690 O O . ALA A 1 91 ? 9.145 0.824 -8.060 1.00 94.75 91 ALA A O 1
ATOM 691 N N . VAL A 1 92 ? 9.288 1.940 -10.009 1.00 95.19 92 VAL A N 1
ATOM 692 C CA . VAL A 1 92 ? 10.346 1.110 -10.609 1.00 95.19 92 VAL A CA 1
ATOM 693 C C . VAL A 1 92 ? 11.663 1.879 -10.675 1.00 95.19 92 VAL A C 1
ATOM 695 O O . VAL A 1 92 ? 11.718 2.988 -11.208 1.00 95.19 92 VAL A O 1
ATOM 698 N N . ASP A 1 93 ? 12.727 1.271 -10.150 1.00 95.56 93 ASP A N 1
ATOM 699 C CA . ASP A 1 93 ? 14.090 1.782 -10.298 1.00 95.56 93 ASP A CA 1
ATOM 700 C C . ASP A 1 93 ? 14.549 1.578 -11.748 1.00 95.56 93 ASP A C 1
ATOM 702 O O . ASP A 1 93 ? 14.494 0.464 -12.275 1.00 95.56 93 ASP A O 1
ATOM 706 N N . VAL A 1 94 ? 14.989 2.654 -12.395 1.00 95.75 94 VAL A N 1
ATOM 707 C CA . VAL A 1 94 ? 15.581 2.637 -13.740 1.00 95.75 94 VAL A CA 1
ATOM 708 C C . VAL A 1 94 ? 16.978 3.259 -13.733 1.00 95.75 94 VAL A C 1
ATOM 710 O O . VAL A 1 94 ? 17.425 3.808 -14.734 1.00 95.75 94 VAL A O 1
ATOM 713 N N . SER A 1 95 ? 17.682 3.212 -12.602 1.00 95.94 95 SER A N 1
ATOM 714 C CA . SER A 1 95 ? 19.069 3.668 -12.478 1.00 95.94 95 SER A CA 1
ATOM 715 C C . SER A 1 95 ? 20.030 2.827 -13.321 1.00 95.94 95 SER A C 1
ATOM 717 O O . SER A 1 95 ? 19.726 1.700 -13.716 1.00 95.94 95 SER A O 1
ATOM 719 N N . GLY A 1 96 ? 21.241 3.337 -13.563 1.00 93.94 96 GLY A N 1
ATOM 720 C CA . GLY A 1 96 ? 22.264 2.596 -14.313 1.00 93.94 96 GLY A CA 1
ATOM 721 C C . GLY A 1 96 ? 22.611 1.228 -13.704 1.00 93.94 96 GLY A C 1
ATOM 722 O O . GLY A 1 96 ? 22.964 0.305 -14.431 1.00 93.94 96 GLY A O 1
ATOM 723 N N . SER A 1 97 ? 22.434 1.056 -12.388 1.00 92.88 97 SER A N 1
ATOM 724 C CA . SER A 1 97 ? 22.660 -0.227 -11.703 1.00 92.88 97 SER A CA 1
ATOM 725 C C . SER A 1 97 ? 21.678 -1.332 -12.123 1.00 92.88 97 SER A C 1
ATOM 727 O O . SER A 1 97 ? 21.979 -2.517 -11.974 1.00 92.88 97 SER A O 1
ATOM 729 N N . MET A 1 98 ? 20.527 -0.963 -12.694 1.00 95.94 98 MET A N 1
ATOM 730 C CA . MET A 1 98 ? 19.506 -1.900 -13.167 1.00 95.94 98 MET A CA 1
ATOM 731 C C . MET A 1 98 ? 19.855 -2.550 -14.515 1.00 95.94 98 MET A C 1
ATOM 733 O O . MET A 1 98 ? 19.190 -3.500 -14.922 1.00 95.94 98 MET A O 1
ATOM 737 N N . ALA A 1 99 ? 20.928 -2.104 -15.178 1.00 94.88 99 ALA A N 1
ATOM 738 C CA . ALA A 1 99 ? 21.503 -2.783 -16.341 1.00 94.88 99 ALA A CA 1
ATOM 739 C C . ALA A 1 99 ? 22.328 -4.036 -15.974 1.00 94.88 99 ALA A C 1
ATOM 741 O O . ALA A 1 99 ? 22.795 -4.742 -16.864 1.00 94.88 99 ALA A O 1
ATOM 742 N N . ALA A 1 100 ? 22.545 -4.308 -14.680 1.00 94.50 100 ALA A N 1
ATOM 743 C CA . ALA A 1 100 ? 23.299 -5.475 -14.231 1.00 94.50 100 ALA A CA 1
ATOM 744 C C . ALA A 1 100 ? 22.612 -6.798 -14.626 1.00 94.50 100 ALA A C 1
ATOM 746 O O . ALA A 1 100 ? 21.385 -6.890 -14.663 1.00 94.50 100 ALA A O 1
ATOM 747 N N . THR A 1 101 ? 23.421 -7.825 -14.893 1.00 95.00 101 THR A N 1
ATOM 748 C CA . THR A 1 101 ? 23.002 -9.155 -15.377 1.00 95.00 101 THR A CA 1
ATOM 749 C C . THR A 1 101 ? 23.139 -10.251 -14.314 1.00 95.00 101 THR A C 1
ATOM 751 O O . THR A 1 101 ? 23.214 -11.433 -14.638 1.00 95.00 101 THR A O 1
ATOM 754 N N . ASP A 1 102 ? 23.224 -9.880 -13.037 1.00 94.06 102 ASP A N 1
ATOM 755 C CA . ASP A 1 102 ? 23.193 -10.821 -11.907 1.00 94.06 102 ASP A CA 1
ATOM 756 C C . ASP A 1 102 ? 21.827 -11.513 -11.761 1.00 94.06 102 ASP A C 1
ATOM 758 O O . ASP A 1 102 ? 21.730 -12.582 -11.162 1.00 94.06 102 ASP A O 1
ATOM 762 N N . VAL A 1 103 ? 20.789 -10.932 -12.367 1.00 91.12 103 VAL A N 1
ATOM 763 C CA . VAL A 1 103 ? 19.518 -11.589 -12.668 1.00 91.12 103 VAL A CA 1
ATOM 764 C C . VAL A 1 103 ? 19.349 -11.627 -14.185 1.00 91.12 103 VAL A C 1
ATOM 766 O O . VAL A 1 103 ? 19.400 -10.591 -14.843 1.00 91.12 103 VAL A O 1
ATOM 769 N N . GLN A 1 104 ? 19.153 -12.820 -14.746 1.00 87.81 104 GLN A N 1
ATOM 770 C CA . GLN A 1 104 ? 18.996 -13.022 -16.187 1.00 87.81 104 GLN A CA 1
ATOM 771 C C . GLN A 1 104 ? 17.611 -12.526 -16.657 1.00 87.81 104 GLN A C 1
ATOM 773 O O . GLN A 1 104 ? 16.615 -12.853 -16.005 1.00 87.81 104 GLN A O 1
ATOM 778 N N . PRO A 1 105 ? 17.491 -11.810 -17.794 1.00 90.12 105 PRO A N 1
ATOM 779 C CA . PRO A 1 105 ? 18.561 -11.266 -18.638 1.00 90.12 105 PRO A CA 1
ATOM 780 C C . PRO A 1 105 ? 19.266 -10.051 -18.026 1.00 90.12 105 PRO A C 1
ATOM 782 O O . PRO A 1 105 ? 20.494 -10.029 -17.990 1.00 90.12 105 PRO A O 1
ATOM 785 N N . THR A 1 106 ? 18.511 -9.097 -17.490 1.00 96.00 106 THR A N 1
ATOM 786 C CA . THR A 1 106 ? 19.016 -7.984 -16.677 1.00 96.00 106 THR A CA 1
ATOM 787 C C . THR A 1 106 ? 18.085 -7.746 -15.486 1.00 96.00 106 THR A C 1
ATOM 789 O O . THR A 1 106 ? 16.923 -8.174 -15.500 1.00 96.00 106 THR A O 1
ATOM 792 N N . ARG A 1 107 ? 18.545 -7.021 -14.456 1.00 95.88 107 ARG A N 1
ATOM 793 C CA . ARG A 1 107 ? 17.687 -6.613 -13.326 1.00 95.88 107 ARG A CA 1
ATOM 794 C C . ARG A 1 107 ? 16.458 -5.834 -13.792 1.00 95.88 107 ARG A C 1
ATOM 796 O O . ARG A 1 107 ? 15.377 -6.045 -13.242 1.00 95.88 107 ARG A O 1
ATOM 803 N N . ILE A 1 108 ? 16.604 -4.951 -14.785 1.00 96.00 108 ILE A N 1
ATOM 804 C CA . ILE A 1 108 ? 15.472 -4.189 -15.324 1.00 96.00 108 ILE A CA 1
ATOM 805 C C . ILE A 1 108 ? 14.465 -5.106 -16.023 1.00 96.00 108 ILE A C 1
ATOM 807 O O . ILE A 1 108 ? 13.274 -5.012 -15.739 1.00 96.00 108 ILE A O 1
ATOM 811 N N . ASP A 1 109 ? 14.919 -6.065 -16.830 1.00 95.44 109 ASP A N 1
ATOM 812 C CA . ASP A 1 109 ? 14.022 -7.020 -17.492 1.00 95.44 109 ASP A CA 1
ATOM 813 C C . ASP A 1 109 ? 13.284 -7.899 -16.477 1.00 95.44 109 ASP A C 1
ATOM 815 O O . ASP A 1 109 ? 12.079 -8.147 -16.594 1.00 95.44 109 ASP A O 1
ATOM 819 N N . ALA A 1 110 ? 13.987 -8.338 -15.431 1.00 95.38 110 ALA A N 1
ATOM 820 C CA . ALA A 1 110 ? 13.388 -9.078 -14.330 1.00 95.38 110 ALA A CA 1
ATOM 821 C C . ALA A 1 110 ? 12.323 -8.242 -13.597 1.00 95.38 110 ALA A C 1
ATOM 823 O O . ALA A 1 110 ? 11.235 -8.747 -13.308 1.00 95.38 110 ALA A O 1
ATOM 824 N N . ALA A 1 111 ? 12.593 -6.955 -13.352 1.00 94.75 111 ALA A N 1
ATOM 825 C CA . ALA A 1 111 ? 11.643 -6.031 -12.736 1.00 94.75 111 ALA A CA 1
ATOM 826 C C . ALA A 1 111 ? 10.408 -5.788 -13.622 1.00 94.75 111 ALA A C 1
ATOM 828 O O . ALA A 1 111 ? 9.283 -5.805 -13.116 1.00 94.75 111 ALA A O 1
ATOM 829 N N . ILE A 1 112 ? 10.587 -5.637 -14.938 1.00 95.69 112 ILE A N 1
ATOM 830 C CA . ILE A 1 112 ? 9.491 -5.509 -15.914 1.00 95.69 112 ILE A CA 1
ATOM 831 C C . ILE A 1 112 ? 8.597 -6.754 -15.875 1.00 95.69 112 ILE A C 1
ATOM 833 O O . ILE A 1 112 ? 7.370 -6.641 -15.788 1.00 95.69 112 ILE A O 1
ATOM 837 N N . ASN A 1 113 ? 9.193 -7.947 -15.886 1.00 95.88 113 ASN A N 1
ATOM 838 C CA . ASN A 1 113 ? 8.453 -9.210 -15.844 1.00 95.88 113 ASN A CA 1
ATOM 839 C C . ASN A 1 113 ? 7.712 -9.410 -14.513 1.00 95.88 113 ASN A C 1
ATOM 841 O O . ASN A 1 113 ? 6.549 -9.833 -14.504 1.00 95.88 113 ASN A O 1
ATOM 845 N N . ALA A 1 114 ? 8.340 -9.051 -13.391 1.00 95.50 114 ALA A N 1
ATOM 846 C CA . ALA A 1 114 ? 7.695 -9.055 -12.081 1.00 95.50 114 ALA A CA 1
ATOM 847 C C . ALA A 1 114 ? 6.520 -8.063 -12.025 1.00 95.50 114 ALA A C 1
ATOM 849 O O . ALA A 1 114 ? 5.440 -8.415 -11.546 1.00 95.50 114 ALA A O 1
ATOM 850 N N . GLY A 1 115 ? 6.695 -6.860 -12.582 1.00 95.81 115 GLY A N 1
ATOM 851 C CA . GLY A 1 115 ? 5.649 -5.845 -12.695 1.00 95.81 115 GLY A CA 1
ATOM 852 C C . GLY A 1 115 ? 4.453 -6.326 -13.517 1.00 95.81 115 GLY A C 1
ATOM 853 O O . GLY A 1 115 ? 3.316 -6.236 -13.057 1.00 95.81 115 GLY A O 1
ATOM 854 N N . ARG A 1 116 ? 4.692 -6.925 -14.689 1.00 96.38 116 ARG A N 1
ATOM 855 C CA . ARG A 1 116 ? 3.630 -7.525 -15.519 1.00 96.38 116 ARG A CA 1
ATOM 856 C C . ARG A 1 116 ? 2.869 -8.615 -14.766 1.00 96.38 116 ARG A C 1
ATOM 858 O O . ARG A 1 116 ? 1.643 -8.562 -14.698 1.00 96.38 116 ARG A O 1
ATOM 865 N N . THR A 1 117 ? 3.598 -9.523 -14.116 1.00 96.25 117 THR A N 1
ATOM 866 C CA . THR A 1 117 ? 3.021 -10.609 -13.307 1.00 96.25 117 THR A CA 1
ATOM 867 C C . THR A 1 117 ? 2.184 -10.076 -12.143 1.00 96.25 117 THR A C 1
ATOM 869 O O . THR A 1 117 ? 1.139 -10.640 -11.818 1.00 96.25 117 THR A O 1
ATOM 872 N N . LEU A 1 118 ? 2.620 -8.987 -11.503 1.00 95.38 118 LEU A N 1
ATOM 873 C CA . LEU A 1 118 ? 1.853 -8.328 -10.451 1.00 95.38 118 LEU A CA 1
ATOM 874 C C . LEU A 1 118 ? 0.541 -7.766 -11.005 1.00 95.38 118 LEU A C 1
ATOM 876 O O . LEU A 1 118 ? -0.513 -8.040 -10.437 1.00 95.38 118 LEU A O 1
ATOM 880 N N . ILE A 1 119 ? 0.595 -7.035 -12.123 1.00 94.88 119 ILE A N 1
ATOM 881 C CA . ILE A 1 119 ? -0.584 -6.435 -12.770 1.00 94.88 119 ILE A CA 1
ATOM 882 C C . ILE A 1 119 ? -1.610 -7.508 -13.160 1.00 94.88 119 ILE A C 1
ATOM 884 O O . ILE A 1 119 ? -2.813 -7.301 -12.974 1.00 94.88 119 ILE A O 1
ATOM 888 N N . ASP A 1 120 ? -1.143 -8.662 -13.640 1.00 94.81 120 ASP A N 1
ATOM 889 C CA . ASP A 1 120 ? -1.989 -9.809 -13.990 1.00 94.81 120 ASP A CA 1
ATOM 890 C C . ASP A 1 120 ? -2.727 -10.419 -12.797 1.00 94.81 120 ASP A C 1
ATOM 892 O O . ASP A 1 120 ? -3.854 -10.890 -12.936 1.00 94.81 120 ASP A O 1
ATOM 896 N N . LYS A 1 121 ? -2.130 -10.368 -11.604 1.00 94.44 121 LYS A N 1
ATOM 897 C CA . LYS A 1 121 ? -2.745 -10.885 -10.373 1.00 94.44 121 LYS A CA 1
ATOM 898 C C . LYS A 1 121 ? -3.732 -9.911 -9.728 1.00 94.44 121 LYS A C 1
ATOM 900 O O . LYS A 1 121 ? -4.450 -10.300 -8.808 1.00 94.44 121 LYS A O 1
ATOM 905 N N . LEU A 1 122 ? -3.772 -8.651 -10.165 1.00 91.69 122 LEU A N 1
ATOM 906 C CA . LEU A 1 122 ? -4.684 -7.659 -9.597 1.00 91.69 122 LEU A CA 1
ATOM 907 C C . LEU A 1 122 ? -6.133 -7.902 -10.052 1.00 91.69 122 LEU A C 1
ATOM 909 O O . LEU A 1 122 ? -6.362 -8.242 -11.215 1.00 91.69 122 LEU A O 1
ATOM 913 N N . PRO A 1 123 ? -7.137 -7.643 -9.195 1.00 89.44 123 PRO A N 1
ATOM 914 C CA . PRO A 1 123 ? -8.544 -7.789 -9.564 1.00 89.44 123 PRO A CA 1
ATOM 915 C C . PRO A 1 123 ? -8.938 -6.812 -10.685 1.00 89.44 123 PRO A C 1
ATOM 917 O O . PRO A 1 123 ? -8.288 -5.787 -10.891 1.00 89.44 123 PRO A O 1
ATOM 920 N N . GLY A 1 124 ? -9.986 -7.127 -11.453 1.00 85.50 124 GLY A N 1
ATOM 921 C CA . GLY A 1 124 ? -10.379 -6.352 -12.645 1.00 85.50 124 GLY A CA 1
ATOM 922 C C . GLY A 1 124 ? -10.772 -4.894 -12.371 1.00 85.50 124 GLY A C 1
ATOM 923 O O . GLY A 1 124 ? -10.630 -4.049 -13.241 1.00 85.50 124 GLY A O 1
ATOM 924 N N . ASN A 1 125 ? -11.205 -4.584 -11.150 1.00 86.12 125 ASN A N 1
ATOM 925 C CA . ASN A 1 125 ? -11.562 -3.236 -10.705 1.00 86.12 125 ASN A CA 1
ATOM 926 C C . ASN A 1 125 ? -10.391 -2.460 -10.070 1.00 86.12 125 ASN A C 1
ATOM 928 O O . ASN A 1 125 ? -10.621 -1.409 -9.469 1.00 86.12 125 ASN A O 1
ATOM 932 N N . ALA A 1 126 ? -9.168 -2.997 -10.126 1.00 89.69 126 ALA A N 1
ATOM 933 C CA . ALA A 1 126 ? -7.987 -2.319 -9.613 1.00 89.69 126 ALA A CA 1
ATOM 934 C C . ALA A 1 126 ? -7.493 -1.253 -10.595 1.00 89.69 126 ALA A C 1
ATOM 936 O O . ALA A 1 126 ? -7.382 -1.518 -11.793 1.00 89.69 126 ALA A O 1
ATOM 937 N N . GLN A 1 127 ? -7.143 -0.083 -10.070 1.00 90.88 127 GLN A N 1
ATOM 938 C CA . GLN A 1 127 ? -6.391 0.918 -10.811 1.00 90.88 127 GLN A CA 1
ATOM 939 C C . GLN A 1 127 ? -4.895 0.683 -10.615 1.00 90.88 127 GLN A C 1
ATOM 941 O O . GLN A 1 127 ? -4.448 0.392 -9.503 1.00 90.88 127 GLN A O 1
ATOM 946 N N . VAL A 1 128 ? -4.123 0.832 -11.684 1.00 93.50 128 VAL A N 1
ATOM 947 C CA . VAL A 1 128 ? -2.668 0.719 -11.666 1.00 93.50 128 VAL A CA 1
ATOM 948 C C . VAL A 1 128 ? -2.062 1.994 -12.231 1.00 93.50 128 VAL A C 1
ATOM 950 O O . VAL A 1 128 ? -2.565 2.529 -13.212 1.00 93.50 128 VAL A O 1
ATOM 953 N N . GLY A 1 129 ? -0.986 2.483 -11.627 1.00 93.31 129 GLY A N 1
ATOM 954 C CA . GLY A 1 129 ? -0.131 3.500 -12.235 1.00 93.31 129 GLY A CA 1
ATOM 955 C C . GLY A 1 129 ? 1.343 3.117 -12.141 1.00 93.31 129 GLY A C 1
ATOM 956 O O . GLY A 1 129 ? 1.710 2.190 -11.414 1.00 93.31 129 GLY A O 1
ATOM 957 N N . LEU A 1 130 ? 2.180 3.838 -12.880 1.00 95.00 130 LEU A N 1
ATOM 958 C CA . LEU A 1 130 ? 3.613 3.590 -13.006 1.00 95.00 130 LEU A CA 1
ATOM 959 C C . LEU A 1 130 ? 4.397 4.881 -12.776 1.00 95.00 130 LEU A C 1
ATOM 961 O O . LEU A 1 130 ? 4.225 5.875 -13.487 1.00 95.00 130 LEU A O 1
ATOM 965 N N . VAL A 1 131 ? 5.303 4.826 -11.809 1.00 94.69 131 VAL A N 1
ATOM 966 C CA . VAL A 1 131 ? 6.318 5.838 -11.530 1.00 94.69 131 VAL A CA 1
ATOM 967 C C . VAL A 1 131 ? 7.677 5.197 -11.751 1.00 94.69 131 VAL A C 1
ATOM 969 O O . VAL A 1 131 ? 7.930 4.087 -11.291 1.00 94.69 131 VAL A O 1
ATOM 972 N N . ILE A 1 132 ? 8.561 5.903 -12.437 1.00 94.62 132 ILE A N 1
ATOM 973 C CA . ILE A 1 132 ? 9.953 5.490 -12.593 1.00 94.62 132 ILE A CA 1
ATOM 974 C C . ILE A 1 132 ? 10.848 6.460 -11.853 1.00 94.62 132 ILE A C 1
ATOM 976 O O . ILE A 1 132 ? 10.508 7.639 -11.700 1.00 94.62 132 ILE A O 1
ATOM 980 N N . PHE A 1 133 ? 12.001 5.978 -11.413 1.00 94.56 133 PHE A N 1
ATOM 981 C CA . PHE A 1 133 ? 12.992 6.847 -10.810 1.00 94.56 133 PHE A CA 1
ATOM 982 C C . PHE A 1 133 ? 14.416 6.457 -11.180 1.00 94.56 133 PHE A C 1
ATOM 984 O O . PHE A 1 133 ? 14.792 5.288 -11.190 1.00 94.56 133 PHE A O 1
ATOM 991 N N . ASN A 1 134 ? 15.209 7.485 -11.452 1.00 93.19 134 ASN A N 1
ATOM 992 C CA . ASN A 1 134 ? 16.661 7.429 -11.529 1.00 93.19 134 ASN A CA 1
ATOM 993 C C . ASN A 1 134 ? 17.234 8.647 -10.791 1.00 93.19 134 ASN A C 1
ATOM 995 O O . ASN A 1 134 ? 16.910 8.839 -9.631 1.00 93.19 134 ASN A O 1
ATOM 999 N N . SER A 1 135 ? 18.007 9.528 -11.430 1.00 92.00 135 SER A N 1
ATOM 1000 C CA . SER A 1 135 ? 18.386 10.848 -10.900 1.00 92.00 135 SER A CA 1
ATOM 1001 C C . SER A 1 135 ? 17.207 11.794 -10.606 1.00 92.00 135 SER A C 1
ATOM 1003 O O . SER A 1 135 ? 17.433 12.904 -10.118 1.00 92.00 135 SER A O 1
ATOM 1005 N N . GLN A 1 136 ? 15.986 11.423 -10.989 1.00 88.38 136 GLN A N 1
ATOM 1006 C CA . GLN A 1 136 ? 14.731 12.102 -10.664 1.00 88.38 136 GLN A CA 1
ATOM 1007 C C . GLN A 1 136 ? 13.563 11.111 -10.772 1.00 88.38 136 GLN A C 1
ATOM 1009 O O . GLN A 1 136 ? 13.689 10.084 -11.440 1.00 88.38 136 GLN A O 1
ATOM 1014 N N . ALA A 1 137 ? 12.429 11.428 -10.148 1.00 91.62 137 ALA A N 1
ATOM 1015 C CA . ALA A 1 137 ? 11.206 10.636 -10.252 1.00 91.62 137 ALA A CA 1
ATOM 1016 C C . ALA A 1 137 ? 10.225 11.221 -11.272 1.00 91.62 137 ALA A C 1
ATOM 1018 O O . ALA A 1 137 ? 10.035 12.438 -11.344 1.00 91.62 137 ALA A O 1
ATOM 1019 N N . GLN A 1 138 ? 9.585 10.351 -12.053 1.00 89.88 138 GLN A N 1
ATOM 1020 C CA . GLN A 1 138 ? 8.639 10.733 -13.101 1.00 89.88 138 GLN A CA 1
ATOM 1021 C C . GLN A 1 138 ? 7.444 9.783 -13.140 1.00 89.88 138 GLN A C 1
ATOM 1023 O O . GLN A 1 138 ? 7.591 8.568 -13.020 1.00 89.88 138 GLN A O 1
ATOM 1028 N N . VAL A 1 139 ? 6.251 10.343 -13.339 1.00 90.69 139 VAL A N 1
ATOM 1029 C CA . VAL A 1 139 ? 5.028 9.566 -13.571 1.00 90.69 139 VAL A CA 1
ATOM 1030 C C . VAL A 1 139 ? 4.976 9.200 -15.050 1.00 90.69 139 VAL A C 1
ATOM 1032 O O . VAL A 1 139 ? 4.885 10.089 -15.893 1.00 90.69 139 VAL A O 1
ATOM 1035 N N . VAL A 1 140 ? 5.041 7.906 -15.356 1.00 91.06 140 VAL A N 1
ATOM 1036 C CA . VAL A 1 140 ? 4.969 7.389 -16.734 1.00 91.06 140 VAL A CA 1
ATOM 1037 C C . VAL A 1 140 ? 3.528 7.072 -17.106 1.00 91.06 140 VAL A C 1
ATOM 1039 O O . VAL A 1 140 ? 3.081 7.411 -18.197 1.00 91.06 140 VAL A O 1
ATOM 1042 N N . ALA A 1 141 ? 2.785 6.470 -16.175 1.00 90.19 141 ALA A N 1
ATOM 1043 C CA . ALA A 1 141 ? 1.355 6.248 -16.312 1.00 90.19 141 ALA A CA 1
ATOM 1044 C C . ALA A 1 141 ? 0.645 6.694 -15.024 1.00 90.19 141 ALA A C 1
ATOM 1046 O O . ALA A 1 141 ? 0.992 6.201 -13.944 1.00 90.19 141 ALA A O 1
ATOM 1047 N N . PRO A 1 142 ? -0.332 7.617 -15.096 1.00 89.56 142 PRO A N 1
ATOM 1048 C CA . PRO A 1 142 ? -1.176 7.928 -13.948 1.00 89.56 142 PRO A CA 1
ATOM 1049 C C . PRO A 1 142 ? -2.026 6.707 -13.565 1.00 89.56 142 PRO A C 1
ATOM 1051 O O . PRO A 1 142 ? -2.126 5.744 -14.324 1.00 89.56 142 PRO A O 1
ATOM 1054 N N . LEU A 1 143 ? -2.656 6.751 -12.388 1.00 89.31 143 LEU A N 1
ATOM 1055 C CA . LEU A 1 143 ? -3.584 5.703 -11.955 1.00 89.31 143 LEU A CA 1
ATOM 1056 C C . LEU A 1 143 ? -4.728 5.555 -12.967 1.00 89.31 143 LEU A C 1
ATOM 1058 O O . LEU A 1 143 ? -5.506 6.483 -13.190 1.00 89.31 143 LEU A O 1
ATOM 1062 N N . THR A 1 144 ? -4.799 4.382 -13.591 1.00 88.44 144 THR A N 1
ATOM 1063 C CA . THR A 1 144 ? -5.775 4.042 -14.627 1.00 88.44 144 THR A CA 1
ATOM 1064 C C . THR A 1 144 ? -6.321 2.634 -14.411 1.00 88.44 144 THR A C 1
ATOM 1066 O O . THR A 1 144 ? -5.661 1.776 -13.830 1.00 88.44 144 THR A O 1
ATOM 1069 N N . SER A 1 145 ? -7.543 2.381 -14.874 1.00 89.88 145 SER A N 1
ATOM 1070 C CA . SER A 1 145 ? -8.115 1.026 -14.924 1.00 89.88 145 SER A CA 1
ATOM 1071 C C . SER A 1 145 ? -7.627 0.228 -16.138 1.00 89.88 145 SER A C 1
ATOM 1073 O O . SER A 1 145 ? -7.731 -1.000 -16.150 1.00 89.88 145 SER A O 1
ATOM 1075 N N . ASP A 1 146 ? -7.060 0.905 -17.140 1.00 92.06 146 ASP A N 1
ATOM 1076 C CA . ASP A 1 146 ? -6.461 0.258 -18.299 1.00 92.06 146 ASP A CA 1
ATOM 1077 C C . ASP A 1 146 ? -5.085 -0.320 -17.947 1.00 92.06 146 ASP A C 1
ATOM 1079 O O . ASP A 1 146 ? -4.052 0.345 -17.988 1.00 92.06 146 ASP A O 1
ATOM 1083 N N . LYS A 1 147 ? -5.078 -1.604 -17.598 1.00 93.12 147 LYS A N 1
ATOM 1084 C CA . LYS A 1 147 ? -3.852 -2.346 -17.288 1.00 93.12 147 LYS A CA 1
ATOM 1085 C C . LYS A 1 147 ? -2.955 -2.556 -18.510 1.00 93.12 147 LYS A C 1
ATOM 1087 O O . LYS A 1 147 ? -1.768 -2.817 -18.321 1.00 93.12 147 LYS A O 1
ATOM 1092 N N . GLY A 1 148 ? -3.501 -2.488 -19.728 1.00 93.50 148 GLY A N 1
ATOM 1093 C CA . GLY A 1 148 ? -2.750 -2.689 -20.968 1.00 93.50 148 GLY A CA 1
ATOM 1094 C C . GLY A 1 148 ? -1.714 -1.590 -21.161 1.00 93.50 148 GLY A C 1
ATOM 1095 O O . GLY A 1 148 ? -0.519 -1.879 -21.193 1.00 93.50 148 GLY A O 1
ATOM 1096 N N . SER A 1 149 ? -2.152 -0.328 -21.129 1.00 93.12 149 SER A N 1
ATOM 1097 C CA . SER A 1 149 ? -1.245 0.822 -21.269 1.00 93.12 149 SER A CA 1
ATOM 1098 C C . SER A 1 149 ? -0.124 0.851 -20.225 1.00 93.12 149 SER A C 1
ATOM 1100 O O . SER A 1 149 ? 1.010 1.205 -20.547 1.00 93.12 149 SER A O 1
ATOM 1102 N N . VAL A 1 150 ? -0.386 0.418 -18.987 1.00 94.50 150 VAL A N 1
ATOM 1103 C CA . VAL A 1 150 ? 0.655 0.334 -17.944 1.00 94.50 150 VAL A CA 1
ATOM 1104 C C . VAL A 1 150 ? 1.687 -0.761 -18.250 1.00 94.50 150 VAL A C 1
ATOM 1106 O O . VAL A 1 150 ? 2.882 -0.569 -18.014 1.00 94.50 150 VAL A O 1
ATOM 1109 N N . LYS A 1 151 ? 1.261 -1.908 -18.791 1.00 95.31 151 LYS A N 1
ATOM 1110 C CA . LYS A 1 151 ? 2.176 -2.989 -19.202 1.00 95.31 151 LYS A CA 1
ATOM 1111 C C . LYS A 1 151 ? 3.024 -2.613 -20.412 1.00 95.31 151 LYS A C 1
ATOM 1113 O O . LYS A 1 151 ? 4.186 -3.031 -20.479 1.00 95.31 151 LYS A O 1
ATOM 1118 N N . ASP A 1 152 ? 2.458 -1.842 -21.332 1.00 94.75 152 ASP A N 1
ATOM 1119 C CA . ASP A 1 152 ? 3.178 -1.320 -22.490 1.00 94.75 152 ASP A CA 1
ATOM 1120 C C . ASP A 1 152 ? 4.232 -0.309 -22.035 1.00 94.75 152 ASP A C 1
ATOM 1122 O O . ASP A 1 152 ? 5.402 -0.432 -22.397 1.00 94.75 152 ASP A O 1
ATOM 1126 N N . ALA A 1 153 ? 3.860 0.601 -21.128 1.00 93.94 153 ALA A N 1
ATOM 1127 C CA . ALA A 1 153 ? 4.789 1.544 -20.514 1.00 93.94 153 ALA A CA 1
ATOM 1128 C C . ALA A 1 153 ? 5.943 0.834 -19.781 1.00 93.94 153 ALA A C 1
ATOM 1130 O O . ALA A 1 153 ? 7.102 1.210 -19.963 1.00 93.94 153 ALA A O 1
ATOM 1131 N N . LEU A 1 154 ? 5.664 -0.244 -19.035 1.00 94.31 154 LEU A N 1
ATOM 1132 C CA . LEU A 1 154 ? 6.702 -1.091 -18.430 1.00 94.31 154 LEU A CA 1
ATOM 1133 C C . LEU A 1 154 ? 7.672 -1.674 -19.469 1.00 94.31 154 LEU A C 1
ATOM 1135 O O . LEU A 1 154 ? 8.856 -1.809 -19.186 1.00 94.31 154 LEU A O 1
ATOM 1139 N N . GLY A 1 155 ? 7.197 -2.012 -20.669 1.00 92.31 155 GLY A N 1
ATOM 1140 C CA . GLY A 1 155 ? 8.039 -2.560 -21.737 1.00 92.31 155 GLY A CA 1
ATOM 1141 C C . GLY A 1 155 ? 9.019 -1.559 -22.352 1.00 92.31 155 GLY A C 1
ATOM 1142 O O . GLY A 1 155 ? 9.965 -1.974 -23.011 1.00 92.31 155 GLY A O 1
ATOM 1143 N N . THR A 1 156 ? 8.804 -0.259 -22.141 1.00 92.00 156 THR A N 1
ATOM 1144 C CA . THR A 1 156 ? 9.645 0.817 -22.696 1.00 92.00 156 THR A CA 1
ATOM 1145 C C . THR A 1 156 ? 10.736 1.308 -21.744 1.00 92.00 156 THR A C 1
ATOM 1147 O O . THR A 1 156 ? 11.458 2.251 -22.070 1.00 92.00 156 THR A O 1
ATOM 1150 N N . LEU A 1 157 ? 10.860 0.704 -20.559 1.00 92.50 157 LEU A N 1
ATOM 1151 C CA . LEU A 1 157 ? 11.808 1.157 -19.547 1.00 92.50 157 LEU A CA 1
ATOM 1152 C C . LEU A 1 157 ? 13.249 0.835 -19.942 1.00 92.50 157 LEU A C 1
ATOM 1154 O O . LEU A 1 157 ? 13.569 -0.292 -20.308 1.00 92.50 157 LEU A O 1
ATOM 1158 N N . ALA A 1 158 ? 14.123 1.829 -19.801 1.00 92.19 158 ALA A N 1
ATOM 1159 C CA . ALA A 1 158 ? 15.549 1.703 -20.065 1.00 92.19 158 ALA A CA 1
ATOM 1160 C C . ALA A 1 158 ? 16.360 2.201 -18.855 1.00 92.19 158 ALA A C 1
ATOM 1162 O O . ALA A 1 158 ? 16.028 3.251 -18.296 1.00 92.19 158 ALA A O 1
ATOM 1163 N N . PRO A 1 159 ? 17.416 1.477 -18.443 1.00 94.00 159 PRO A N 1
ATOM 1164 C CA . PRO A 1 159 ? 18.243 1.861 -17.308 1.00 94.00 159 PRO A CA 1
ATOM 1165 C C . PRO A 1 159 ? 19.165 3.038 -17.657 1.00 94.00 159 PRO A C 1
ATOM 1167 O O . PRO A 1 159 ? 19.747 3.097 -18.741 1.00 94.00 159 PRO A O 1
ATOM 1170 N N . GLY A 1 160 ? 19.351 3.966 -16.720 1.00 92.38 160 GLY A N 1
ATOM 1171 C CA . GLY A 1 160 ? 20.272 5.090 -16.862 1.00 92.38 160 GLY A CA 1
ATOM 1172 C C . GLY A 1 160 ? 20.230 6.075 -15.693 1.00 92.38 160 GLY A C 1
ATOM 1173 O O . GLY A 1 160 ? 19.226 6.213 -15.003 1.00 92.38 160 GLY A O 1
ATOM 1174 N N . GLY A 1 161 ? 21.327 6.805 -15.483 1.00 91.81 161 GLY A N 1
ATOM 1175 C CA . GLY A 1 161 ? 21.437 7.812 -14.421 1.00 91.81 161 GLY A CA 1
ATOM 1176 C C . GLY A 1 161 ? 21.657 7.232 -13.015 1.00 91.81 161 GLY A C 1
ATOM 1177 O O . GLY A 1 161 ? 22.057 6.079 -12.858 1.00 91.81 161 GLY A O 1
ATOM 1178 N N . GLY A 1 162 ? 21.442 8.073 -11.998 1.00 91.50 162 GLY A N 1
ATOM 1179 C CA . GLY A 1 162 ? 21.580 7.738 -10.572 1.00 91.50 162 GLY A CA 1
ATOM 1180 C C . GLY A 1 162 ? 20.289 7.202 -9.947 1.00 91.50 162 GLY A C 1
ATOM 1181 O O . GLY A 1 162 ? 19.414 6.738 -10.667 1.00 91.50 162 GLY A O 1
ATOM 1182 N N . THR A 1 163 ? 20.149 7.306 -8.622 1.00 92.31 163 THR A N 1
ATOM 1183 C CA . THR A 1 163 ? 19.003 6.766 -7.865 1.00 92.31 163 THR A CA 1
ATOM 1184 C C . THR A 1 163 ? 18.454 7.801 -6.876 1.00 92.31 163 THR A C 1
ATOM 1186 O O . THR A 1 163 ? 19.151 8.213 -5.952 1.00 92.31 163 THR A O 1
ATOM 1189 N N . ALA A 1 164 ? 17.194 8.203 -7.045 1.00 92.25 164 ALA A N 1
ATOM 1190 C CA . ALA A 1 164 ? 16.482 9.204 -6.246 1.00 92.25 164 ALA A CA 1
ATOM 1191 C C . ALA A 1 164 ? 15.186 8.604 -5.676 1.00 92.25 164 ALA A C 1
ATOM 1193 O O . ALA A 1 164 ? 14.071 8.997 -6.020 1.00 92.25 164 ALA A O 1
ATOM 1194 N N . ILE A 1 165 ? 15.339 7.624 -4.782 1.00 91.94 165 ILE A N 1
ATOM 1195 C CA . ILE A 1 165 ? 14.213 6.909 -4.155 1.00 91.94 165 ILE A CA 1
ATOM 1196 C C . ILE A 1 165 ? 13.318 7.858 -3.340 1.00 91.94 165 ILE A C 1
ATOM 1198 O O . ILE A 1 165 ? 12.101 7.695 -3.326 1.00 91.94 165 ILE A O 1
ATOM 1202 N N . GLY A 1 166 ? 13.897 8.872 -2.686 1.00 91.00 166 GLY A N 1
ATOM 1203 C CA . GLY A 1 166 ? 13.132 9.853 -1.908 1.00 91.00 166 GLY A CA 1
ATOM 1204 C C . GLY A 1 166 ? 12.095 10.593 -2.757 1.00 91.00 166 GLY A C 1
ATOM 1205 O O . GLY A 1 166 ? 10.920 10.648 -2.389 1.00 91.00 166 GLY A O 1
ATOM 1206 N N . ASP A 1 167 ? 12.508 11.076 -3.930 1.00 88.56 167 ASP A N 1
ATOM 1207 C CA . ASP A 1 167 ? 11.621 11.741 -4.889 1.00 88.56 167 ASP A CA 1
ATOM 1208 C C . ASP A 1 167 ? 10.551 10.771 -5.403 1.00 88.56 167 ASP A C 1
ATOM 1210 O O . ASP A 1 167 ? 9.383 11.139 -5.533 1.00 88.56 167 ASP A O 1
ATOM 1214 N N . ALA A 1 168 ? 10.927 9.508 -5.633 1.00 89.44 168 ALA A N 1
ATOM 1215 C CA . ALA A 1 168 ? 10.014 8.467 -6.097 1.00 89.44 168 ALA A CA 1
ATOM 1216 C C . ALA A 1 168 ? 8.875 8.221 -5.107 1.00 89.44 168 ALA A C 1
ATOM 1218 O O . ALA A 1 168 ? 7.711 8.155 -5.506 1.00 89.44 168 ALA A O 1
ATOM 1219 N N . ILE A 1 169 ? 9.196 8.133 -3.814 1.00 92.12 169 ILE A N 1
ATOM 1220 C CA . ILE A 1 169 ? 8.206 7.951 -2.750 1.00 92.12 169 ILE A CA 1
ATOM 1221 C C . ILE A 1 169 ? 7.293 9.176 -2.664 1.00 92.12 169 ILE A C 1
ATOM 1223 O O . ILE A 1 169 ? 6.074 9.018 -2.604 1.00 92.12 169 ILE A O 1
ATOM 1227 N N . GLN A 1 170 ? 7.849 10.391 -2.707 1.00 91.12 170 GLN A N 1
ATOM 1228 C CA . GLN A 1 170 ? 7.049 11.618 -2.632 1.00 91.12 170 GLN A CA 1
ATOM 1229 C C . GLN A 1 170 ? 6.064 11.732 -3.798 1.00 91.12 170 GLN A C 1
ATOM 1231 O O . GLN A 1 170 ? 4.873 11.950 -3.571 1.00 91.12 170 GLN A O 1
ATOM 1236 N N . VAL A 1 171 ? 6.532 11.518 -5.031 1.00 88.94 171 VAL A N 1
ATOM 1237 C CA . VAL A 1 171 ? 5.679 11.508 -6.231 1.00 88.94 171 VAL A CA 1
ATOM 1238 C C . VAL A 1 171 ? 4.627 10.400 -6.140 1.00 88.94 171 VAL A C 1
ATOM 1240 O O . VAL A 1 171 ? 3.471 10.614 -6.503 1.00 88.94 171 VAL A O 1
ATOM 1243 N N . SER A 1 172 ? 4.996 9.237 -5.605 1.00 89.69 172 SER A N 1
ATOM 1244 C CA . SER A 1 172 ? 4.081 8.104 -5.473 1.00 89.69 172 SER A CA 1
ATOM 1245 C C . SER A 1 172 ? 2.935 8.375 -4.499 1.00 89.69 172 SER A C 1
ATOM 1247 O O . SER A 1 172 ? 1.764 8.162 -4.821 1.00 89.69 172 SER A O 1
ATOM 1249 N N . VAL A 1 173 ? 3.262 8.899 -3.318 1.00 90.62 173 VAL A N 1
ATOM 1250 C CA . VAL A 1 173 ? 2.270 9.277 -2.303 1.00 90.62 173 VAL A CA 1
ATOM 1251 C C . VAL A 1 173 ? 1.372 10.397 -2.824 1.00 90.62 173 VAL A C 1
ATOM 1253 O O . VAL A 1 173 ? 0.157 10.331 -2.660 1.00 90.62 173 VAL A O 1
ATOM 1256 N N . ALA A 1 174 ? 1.947 11.381 -3.515 1.00 87.31 174 ALA A N 1
ATOM 1257 C CA . ALA A 1 174 ? 1.206 12.450 -4.173 1.00 87.31 174 ALA A CA 1
ATOM 1258 C C . ALA A 1 174 ? 0.167 11.930 -5.182 1.00 87.31 174 ALA A C 1
ATOM 1260 O O . ALA A 1 174 ? -0.970 12.401 -5.196 1.00 87.31 174 ALA A O 1
ATOM 1261 N N . GLN A 1 175 ? 0.533 10.951 -6.015 1.00 85.31 175 GLN A N 1
ATOM 1262 C CA . GLN A 1 175 ? -0.390 10.346 -6.980 1.00 85.31 175 GLN A CA 1
ATOM 1263 C C . GLN A 1 175 ? -1.532 9.594 -6.288 1.00 85.31 175 GLN A C 1
ATOM 1265 O O . GLN A 1 175 ? -2.692 9.781 -6.656 1.00 85.31 175 GLN A O 1
ATOM 1270 N N . LEU A 1 176 ? -1.226 8.804 -5.255 1.00 86.62 176 LEU A N 1
ATOM 1271 C CA . LEU A 1 176 ? -2.234 8.059 -4.493 1.00 86.62 176 LEU A CA 1
ATOM 1272 C C . LEU A 1 176 ? -3.162 8.975 -3.681 1.00 86.62 176 LEU A C 1
ATOM 1274 O O . LEU A 1 176 ? -4.355 8.694 -3.576 1.00 86.62 176 LEU A O 1
ATOM 1278 N N . ALA A 1 177 ? -2.655 10.088 -3.149 1.00 84.38 177 ALA A N 1
ATOM 1279 C CA . ALA A 1 177 ? -3.461 11.052 -2.401 1.00 84.38 177 ALA A CA 1
ATOM 1280 C C . ALA A 1 177 ? -4.609 11.635 -3.248 1.00 84.38 177 ALA A C 1
ATOM 1282 O O . ALA A 1 177 ? -5.716 11.794 -2.739 1.00 84.38 177 ALA A O 1
ATOM 1283 N N . ASN A 1 178 ? -4.387 11.860 -4.551 1.00 75.38 178 ASN A N 1
ATOM 1284 C CA . ASN A 1 178 ? -5.430 12.345 -5.466 1.00 75.38 178 ASN A CA 1
ATOM 1285 C C . ASN A 1 178 ? -6.580 11.339 -5.675 1.00 75.38 178 ASN A C 1
ATOM 1287 O O . ASN A 1 178 ? -7.645 11.733 -6.146 1.00 75.38 178 ASN A O 1
ATOM 1291 N N . VAL A 1 179 ? -6.377 10.052 -5.370 1.00 76.81 179 VAL A N 1
ATOM 1292 C CA . VAL A 1 179 ? -7.447 9.040 -5.417 1.00 76.81 179 VAL A CA 1
ATOM 1293 C C . VAL A 1 179 ? -8.293 9.069 -4.148 1.00 76.81 179 VAL A C 1
ATOM 1295 O O . VAL A 1 179 ? -9.501 8.855 -4.210 1.00 76.81 179 VAL A O 1
ATOM 1298 N N . VAL A 1 180 ? -7.669 9.349 -3.002 1.00 71.06 180 VAL A N 1
ATOM 1299 C CA . VAL A 1 180 ? -8.360 9.441 -1.708 1.00 71.06 180 VAL A CA 1
ATOM 1300 C C . VAL A 1 180 ? -9.187 10.724 -1.620 1.00 71.06 180 VAL A C 1
ATOM 1302 O O . VAL A 1 180 ? -10.318 10.684 -1.140 1.00 71.06 180 VAL A O 1
ATOM 1305 N N . ASP A 1 181 ? -8.645 11.840 -2.112 1.00 68.19 181 ASP A N 1
ATOM 1306 C CA . ASP A 1 181 ? -9.336 13.126 -2.181 1.00 68.19 181 ASP A CA 1
ATOM 1307 C C . ASP A 1 181 ? -9.209 13.741 -3.589 1.00 68.19 181 ASP A C 1
ATOM 1309 O O . ASP A 1 181 ? -8.269 14.492 -3.868 1.00 68.19 181 ASP A O 1
ATOM 1313 N N . PRO A 1 182 ? -10.150 13.446 -4.507 1.00 65.44 182 PRO A N 1
ATOM 1314 C CA . PRO A 1 182 ? -10.111 13.976 -5.869 1.00 65.44 182 PRO A CA 1
ATOM 1315 C C . PRO A 1 182 ? -10.314 15.498 -5.956 1.00 65.44 182 PRO A C 1
ATOM 1317 O O . PRO A 1 182 ? -10.003 16.073 -7.008 1.00 65.44 182 PRO A O 1
ATOM 1320 N N . ASN A 1 183 ? -10.802 16.133 -4.880 1.00 65.25 183 ASN A N 1
ATOM 1321 C CA . ASN A 1 183 ? -10.993 17.583 -4.750 1.00 65.25 183 ASN A CA 1
ATOM 1322 C C . ASN A 1 183 ? -9.882 18.260 -3.925 1.00 65.25 183 ASN A C 1
ATOM 1324 O O . ASN A 1 183 ? -9.877 19.487 -3.798 1.00 65.25 183 ASN A O 1
ATOM 1328 N N . GLY A 1 184 ? -8.941 17.481 -3.389 1.00 60.19 184 GLY A N 1
ATOM 1329 C CA . GLY A 1 184 ? -7.759 17.980 -2.702 1.00 60.19 184 GLY A CA 1
ATOM 1330 C C . GLY A 1 184 ? -6.807 18.722 -3.652 1.00 60.19 184 GLY A C 1
ATOM 1331 O O . GLY A 1 184 ? -6.959 18.668 -4.879 1.00 60.19 184 GLY A O 1
ATOM 1332 N N . PRO A 1 185 ? -5.803 19.441 -3.117 1.00 54.84 185 PRO A N 1
ATOM 1333 C CA . PRO A 1 185 ? -4.838 20.171 -3.932 1.00 54.84 185 PRO A CA 1
ATOM 1334 C C . PRO A 1 185 ? -4.121 19.225 -4.909 1.00 54.84 185 PRO A C 1
ATOM 1336 O O . PRO A 1 185 ? -3.314 18.385 -4.512 1.00 54.84 185 PRO A O 1
ATOM 1339 N N . LYS A 1 186 ? -4.419 19.377 -6.208 1.00 51.09 186 LYS A N 1
ATOM 1340 C CA . LYS A 1 186 ? -3.875 18.542 -7.288 1.00 51.09 186 LYS A CA 1
ATOM 1341 C C . LYS A 1 186 ? -2.362 18.717 -7.346 1.00 51.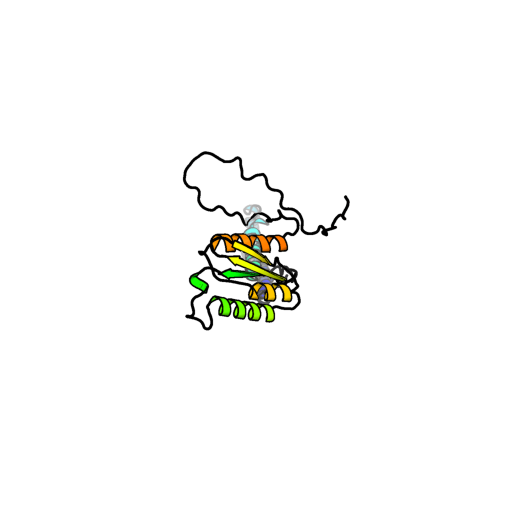09 186 LYS A C 1
ATOM 1343 O O . LYS A 1 186 ? -1.834 19.754 -7.744 1.00 51.09 186 LYS A O 1
ATOM 1348 N N . SER A 1 187 ? -1.663 17.656 -6.983 1.00 52.56 187 SER A N 1
ATOM 1349 C CA . SER A 1 187 ? -0.208 17.573 -6.876 1.00 52.56 187 SER A CA 1
ATOM 1350 C C . SER A 1 187 ? 0.487 17.447 -8.255 1.00 52.56 187 SER A C 1
ATOM 1352 O O . SER A 1 187 ? 1.388 16.642 -8.464 1.00 52.56 187 SER A O 1
ATOM 1354 N N . GLN A 1 188 ? 0.075 18.244 -9.250 1.00 49.31 188 GLN A N 1
ATOM 1355 C CA . GLN A 1 188 ? 0.595 18.158 -10.629 1.00 49.31 188 GLN A CA 1
ATOM 1356 C C . GLN A 1 188 ? 2.065 18.607 -10.780 1.00 49.31 188 GLN A C 1
ATOM 1358 O O . GLN A 1 188 ? 2.653 18.416 -11.837 1.00 49.31 188 GLN A O 1
ATOM 1363 N N . ASN A 1 189 ? 2.682 19.160 -9.729 1.00 47.97 189 ASN A N 1
ATOM 1364 C CA . ASN A 1 189 ? 4.006 19.794 -9.789 1.00 47.97 189 ASN A CA 1
ATOM 1365 C C . ASN A 1 189 ? 5.111 19.128 -8.945 1.00 47.97 189 ASN A C 1
ATOM 1367 O O . ASN A 1 189 ? 6.189 19.702 -8.801 1.00 47.97 189 ASN A O 1
ATOM 1371 N N . TYR A 1 190 ? 4.910 17.919 -8.408 1.00 49.94 190 TYR A N 1
ATOM 1372 C CA . TYR A 1 190 ? 5.920 17.281 -7.541 1.00 49.94 190 TYR A CA 1
ATOM 1373 C C . TYR A 1 190 ? 7.097 16.645 -8.299 1.00 49.94 190 TYR A C 1
ATOM 1375 O O . TYR A 1 190 ? 8.068 16.232 -7.681 1.00 49.94 190 TYR A O 1
ATOM 1383 N N . ALA A 1 191 ? 7.105 16.668 -9.637 1.00 43.88 191 ALA A N 1
ATOM 1384 C CA . ALA A 1 191 ? 8.282 16.305 -10.442 1.00 43.88 191 ALA A CA 1
ATOM 1385 C C . ALA A 1 191 ? 9.459 17.305 -10.313 1.00 43.88 191 ALA A C 1
ATOM 1387 O O . ALA A 1 191 ? 10.459 17.194 -11.018 1.00 43.88 191 ALA A O 1
ATOM 1388 N N . ARG A 1 192 ? 9.350 18.303 -9.427 1.00 45.59 192 ARG A N 1
ATOM 1389 C CA . ARG A 1 192 ? 10.410 19.266 -9.123 1.00 45.59 192 ARG A CA 1
ATOM 1390 C C . ARG A 1 192 ? 10.692 19.312 -7.617 1.00 45.59 192 ARG A C 1
ATOM 1392 O O . ARG A 1 192 ? 10.744 20.385 -7.027 1.00 45.59 192 ARG A O 1
ATOM 1399 N N . VAL A 1 193 ? 10.851 18.145 -6.990 1.00 42.06 193 VAL A N 1
ATOM 1400 C CA . VAL A 1 193 ? 11.480 18.060 -5.665 1.00 42.06 193 VAL A CA 1
ATOM 1401 C C . VAL A 1 193 ? 12.951 18.454 -5.830 1.00 42.06 193 VAL A C 1
ATOM 1403 O O . VAL A 1 193 ? 13.638 18.048 -6.766 1.00 42.06 193 VAL A O 1
ATOM 1406 N N . CYS A 1 194 ? 13.373 19.404 -5.004 1.00 37.66 194 CYS A N 1
ATOM 1407 C CA . CYS A 1 194 ? 14.568 20.214 -5.176 1.00 37.66 194 CYS A CA 1
ATOM 1408 C C . CYS A 1 194 ? 15.861 19.385 -5.277 1.00 37.66 194 CYS A C 1
ATOM 1410 O O . CYS A 1 194 ? 16.322 18.826 -4.284 1.00 37.66 194 CYS A O 1
ATOM 1412 N N . ARG A 1 195 ? 16.527 19.419 -6.441 1.00 38.53 195 ARG A N 1
ATOM 1413 C CA . ARG A 1 195 ? 17.980 19.193 -6.503 1.00 38.53 195 ARG A CA 1
ATOM 1414 C C . ARG A 1 195 ? 18.706 20.306 -5.750 1.00 38.53 195 ARG A C 1
ATOM 1416 O O . ARG A 1 195 ? 18.276 21.457 -5.767 1.00 38.53 195 ARG A O 1
ATOM 1423 N N . GLY A 1 196 ? 19.805 19.912 -5.112 1.00 34.97 196 GLY A N 1
ATOM 1424 C CA . GLY A 1 196 ? 20.613 20.693 -4.185 1.00 34.97 196 GLY A CA 1
ATOM 1425 C C . GLY A 1 196 ? 20.831 22.157 -4.561 1.00 34.97 196 GLY A C 1
ATOM 1426 O O . GLY A 1 196 ? 21.261 22.489 -5.663 1.00 34.97 196 GLY A O 1
ATOM 1427 N N . LEU A 1 197 ? 20.595 23.020 -3.574 1.00 32.16 197 LEU A N 1
ATOM 1428 C CA . LEU A 1 197 ? 21.247 24.318 -3.482 1.00 32.16 197 LEU A CA 1
ATOM 1429 C C . LEU A 1 197 ? 22.767 24.091 -3.382 1.00 32.16 197 LEU A C 1
ATOM 1431 O O . LEU A 1 197 ? 23.207 23.484 -2.403 1.00 32.16 197 LEU A O 1
ATOM 1435 N N . PRO A 1 198 ? 23.601 24.646 -4.275 1.00 33.94 198 PRO A N 1
ATOM 1436 C CA . PRO A 1 198 ? 24.812 25.279 -3.795 1.00 33.94 198 PRO A CA 1
ATOM 1437 C C . PRO A 1 198 ? 24.395 26.530 -3.007 1.00 33.94 198 PRO A C 1
ATOM 1439 O O . PRO A 1 198 ? 23.494 27.271 -3.404 1.00 33.94 198 PRO A O 1
ATOM 1442 N N . LEU A 1 199 ? 25.027 26.741 -1.857 1.00 43.66 199 LEU A N 1
ATOM 1443 C CA . LEU A 1 199 ? 24.921 27.955 -1.054 1.00 43.66 199 LEU A CA 1
ATOM 1444 C C . LEU A 1 199 ? 25.358 29.177 -1.876 1.00 43.66 199 LEU A C 1
ATOM 1446 O O . LEU A 1 199 ? 26.504 29.591 -1.775 1.00 43.66 199 LEU A O 1
ATOM 1450 N N . THR A 1 200 ? 24.470 29.791 -2.655 1.00 35.34 200 THR A N 1
ATOM 1451 C CA . THR A 1 200 ? 24.600 31.208 -3.017 1.00 35.34 200 THR A CA 1
ATOM 1452 C C . THR A 1 200 ? 23.228 31.873 -3.074 1.00 35.34 200 THR A C 1
ATOM 1454 O O . THR A 1 200 ? 22.330 31.526 -3.842 1.00 35.34 200 THR A O 1
ATOM 1457 N N . ALA A 1 201 ? 23.055 32.855 -2.193 1.00 42.34 201 ALA A N 1
ATOM 1458 C CA . ALA A 1 201 ? 21.867 33.676 -2.079 1.00 42.34 201 ALA A CA 1
ATOM 1459 C C . ALA A 1 201 ? 21.799 34.682 -3.237 1.00 42.34 201 ALA A C 1
ATOM 1461 O O . ALA A 1 201 ? 22.254 35.807 -3.095 1.00 42.34 201 ALA A O 1
ATOM 1462 N N . SER A 1 202 ? 21.256 34.285 -4.388 1.00 41.28 202 SER A N 1
ATOM 1463 C CA . SER A 1 202 ? 20.639 35.194 -5.368 1.00 41.28 202 SER A CA 1
ATOM 1464 C C . SER A 1 202 ? 20.146 34.390 -6.569 1.00 41.28 202 SER A C 1
ATOM 1466 O O . SER A 1 202 ? 20.951 33.960 -7.381 1.00 41.28 202 SER A O 1
ATOM 1468 N N . MET A 1 203 ? 18.829 34.172 -6.663 1.00 41.41 203 MET A N 1
ATOM 1469 C CA . MET A 1 203 ? 18.020 34.127 -7.904 1.00 41.41 203 MET A CA 1
ATOM 1470 C C . MET A 1 203 ? 16.700 33.376 -7.664 1.00 41.41 203 MET A C 1
ATOM 1472 O O . MET A 1 203 ? 16.349 32.416 -8.343 1.00 41.41 203 MET A O 1
ATOM 1476 N N . SER A 1 204 ? 15.887 33.884 -6.733 1.00 40.94 204 SER A N 1
ATOM 1477 C CA . SER A 1 204 ? 14.520 33.403 -6.482 1.00 40.94 204 SER A CA 1
ATOM 1478 C C . SER A 1 204 ? 13.484 33.883 -7.521 1.00 40.94 204 SER A C 1
ATOM 1480 O O . SER A 1 204 ? 12.292 33.925 -7.224 1.00 40.94 204 SER A O 1
ATOM 1482 N N . ARG A 1 205 ? 13.882 34.309 -8.731 1.00 38.38 205 ARG A N 1
ATOM 1483 C CA . ARG A 1 205 ? 12.967 35.041 -9.643 1.00 38.38 205 ARG A CA 1
ATOM 1484 C C . ARG A 1 205 ? 12.863 34.531 -11.080 1.00 38.38 205 ARG A C 1
ATOM 1486 O O . ARG A 1 205 ? 12.308 35.235 -11.916 1.00 38.38 205 ARG A O 1
ATOM 1493 N N . ARG A 1 206 ? 13.337 33.323 -11.401 1.00 39.47 206 ARG A N 1
ATOM 1494 C CA . ARG A 1 206 ? 13.278 32.814 -12.790 1.00 39.47 206 ARG A CA 1
ATOM 1495 C C . ARG A 1 206 ? 12.747 31.387 -12.961 1.00 39.47 206 ARG A C 1
ATOM 1497 O O . ARG A 1 206 ? 13.019 30.751 -13.966 1.00 39.47 206 ARG A O 1
ATOM 1504 N N . CYS A 1 207 ? 11.935 30.910 -12.016 1.00 37.06 207 CYS A N 1
ATOM 1505 C CA . CYS A 1 207 ? 11.265 29.603 -12.096 1.00 37.06 207 CYS A CA 1
ATOM 1506 C C . CYS A 1 207 ? 9.758 29.692 -12.425 1.00 37.06 207 CYS A C 1
ATOM 1508 O O . CYS A 1 207 ? 9.049 28.705 -12.275 1.00 37.06 207 CYS A O 1
ATOM 1510 N N . SER A 1 208 ? 9.250 30.860 -12.842 1.00 40.41 208 SER A N 1
ATOM 1511 C CA . SER A 1 208 ? 7.806 31.138 -12.951 1.00 40.41 208 SER A CA 1
ATOM 1512 C C . SER A 1 208 ? 7.287 31.441 -14.360 1.00 40.41 208 SER A C 1
ATOM 1514 O O . SER A 1 208 ? 6.174 31.942 -14.493 1.00 40.41 208 SER A O 1
ATOM 1516 N N . ARG A 1 209 ? 8.036 31.162 -15.434 1.00 34.38 209 ARG A N 1
ATOM 1517 C CA . ARG A 1 209 ? 7.526 31.392 -16.797 1.00 34.38 209 ARG A CA 1
ATOM 1518 C C . ARG A 1 209 ? 7.959 30.306 -17.765 1.00 34.38 209 ARG A C 1
ATOM 1520 O O . ARG A 1 209 ? 9.010 30.431 -18.373 1.00 34.38 209 ARG A O 1
ATOM 1527 N N . LEU A 1 210 ? 7.125 29.281 -17.904 1.00 36.56 210 LEU A N 1
ATOM 1528 C CA . LEU A 1 210 ? 6.903 28.547 -19.152 1.00 36.56 210 LEU A CA 1
ATOM 1529 C C . LEU A 1 210 ? 5.532 27.855 -19.024 1.00 36.56 210 LEU A C 1
ATOM 1531 O O . LEU A 1 210 ? 5.376 27.017 -18.135 1.00 36.56 210 LEU A O 1
ATOM 1535 N N . PRO A 1 211 ? 4.523 28.223 -19.834 1.00 36.31 211 PRO A N 1
ATOM 1536 C CA . PRO A 1 211 ? 3.270 27.485 -19.881 1.00 36.31 211 PRO A CA 1
ATOM 1537 C C . PRO A 1 211 ? 3.499 26.161 -20.623 1.00 36.31 211 PRO A C 1
ATOM 1539 O O . PRO A 1 211 ? 4.042 26.146 -21.726 1.00 36.31 211 PRO A O 1
ATOM 1542 N N . VAL A 1 212 ? 3.094 25.048 -20.013 1.00 44.03 212 VAL A N 1
ATOM 1543 C CA . VAL A 1 212 ? 2.995 23.750 -20.691 1.00 44.03 212 VAL A CA 1
ATOM 1544 C C . VAL A 1 212 ? 1.677 23.755 -21.464 1.00 44.03 212 VAL A C 1
ATOM 1546 O O . VAL A 1 212 ? 0.612 23.912 -20.872 1.00 44.03 212 VAL A O 1
ATOM 1549 N N . ALA A 1 213 ? 1.760 23.654 -22.790 1.00 31.00 213 ALA A N 1
ATOM 1550 C CA . ALA A 1 213 ? 0.599 23.583 -23.670 1.00 31.00 213 ALA A CA 1
ATOM 1551 C C . ALA A 1 213 ? -0.214 22.297 -23.405 1.00 31.00 213 ALA A C 1
ATOM 1553 O O . ALA A 1 213 ? 0.388 21.240 -23.193 1.00 31.00 213 ALA A O 1
ATOM 1554 N N . PRO A 1 214 ? -1.559 22.349 -23.427 1.00 36.22 214 PRO A N 1
ATOM 1555 C CA . PRO A 1 214 ? -2.380 21.149 -23.356 1.00 36.22 214 PRO A CA 1
ATOM 1556 C C . PRO A 1 214 ? -2.258 20.342 -24.656 1.00 36.22 214 PRO A C 1
ATOM 1558 O O . PRO A 1 214 ? -2.193 20.894 -25.754 1.00 36.22 214 PRO A O 1
ATOM 1561 N N . ALA A 1 215 ? -2.222 19.018 -24.519 1.00 42.47 215 ALA A N 1
ATOM 1562 C CA . ALA A 1 215 ? -2.220 18.085 -25.634 1.00 42.47 215 ALA A CA 1
ATOM 1563 C C . ALA A 1 215 ? -3.531 18.193 -26.430 1.00 42.47 215 ALA A C 1
ATOM 1565 O O . ALA A 1 215 ? -4.607 17.963 -25.883 1.00 42.47 215 ALA A O 1
ATOM 1566 N N . GLY A 1 216 ? -3.418 18.513 -27.721 1.00 43.19 216 GLY A N 1
ATOM 1567 C CA . GLY A 1 216 ? -4.515 18.420 -28.684 1.00 43.19 216 GLY A CA 1
ATOM 1568 C C . GLY A 1 216 ? -4.704 19.665 -29.545 1.00 43.19 216 GLY A C 1
ATOM 1569 O O . GLY A 1 216 ? -5.688 20.373 -29.369 1.00 43.19 216 GLY A O 1
ATOM 1570 N N . THR A 1 217 ? -3.826 19.884 -30.531 1.00 35.16 217 THR A N 1
ATOM 1571 C CA . THR A 1 217 ? -4.177 20.731 -31.681 1.00 35.16 217 THR A CA 1
ATOM 1572 C C . THR A 1 217 ? -3.633 20.127 -32.971 1.00 35.16 217 THR A C 1
ATOM 1574 O O . THR A 1 217 ? -2.429 19.988 -33.176 1.00 35.16 217 THR A O 1
ATOM 1577 N N . THR A 1 218 ? -4.575 19.736 -33.817 1.00 38.62 218 THR A N 1
ATOM 1578 C CA . THR A 1 218 ? -4.448 19.194 -35.166 1.00 38.62 218 THR A CA 1
ATOM 1579 C C . THR A 1 218 ? -3.616 20.115 -36.065 1.00 38.62 218 THR A C 1
ATOM 1581 O O . THR A 1 218 ? -3.886 21.310 -36.160 1.00 38.62 218 THR A O 1
ATOM 1584 N N . ILE A 1 219 ? -2.609 19.564 -36.746 1.00 37.72 219 ILE A N 1
ATOM 1585 C CA . ILE A 1 219 ? -1.785 20.288 -37.723 1.00 37.72 219 ILE A CA 1
ATOM 1586 C C . ILE A 1 219 ? -2.598 20.464 -39.014 1.00 37.72 219 ILE A C 1
ATOM 1588 O O . ILE A 1 219 ? -2.712 19.536 -39.812 1.00 37.72 219 ILE A O 1
ATOM 1592 N N . SER A 1 220 ? -3.151 21.656 -39.238 1.00 37.66 220 SER A N 1
ATOM 1593 C CA . SER A 1 220 ? -3.661 22.088 -40.544 1.00 37.66 220 SER A CA 1
ATOM 1594 C C . SER A 1 220 ? -2.574 22.863 -41.296 1.00 37.66 220 SER A C 1
ATOM 1596 O O . SER A 1 220 ? -2.181 23.960 -40.902 1.00 37.66 220 SER A O 1
ATOM 1598 N N . ARG A 1 221 ? -2.081 22.258 -42.380 1.00 41.88 221 ARG A N 1
ATOM 1599 C CA . ARG A 1 221 ? -1.153 22.823 -43.375 1.00 41.88 221 ARG A CA 1
ATOM 1600 C C . ARG A 1 221 ? -1.832 23.981 -44.129 1.00 41.88 221 ARG A C 1
ATOM 1602 O O . ARG A 1 221 ? -2.923 23.741 -44.647 1.00 41.88 221 ARG A O 1
ATOM 1609 N N . PRO A 1 222 ? -1.217 25.164 -44.299 1.00 38.41 222 PRO A N 1
ATOM 1610 C CA . PRO A 1 222 ? -1.641 26.093 -45.328 1.00 38.41 222 PRO A CA 1
ATOM 1611 C C . PRO A 1 222 ? -0.853 25.872 -46.622 1.00 38.41 222 PRO A C 1
ATOM 1613 O O . PRO A 1 222 ? 0.305 25.449 -46.641 1.00 38.41 222 PRO A O 1
ATOM 1616 N N . THR A 1 223 ? -1.582 26.104 -47.698 1.00 48.34 223 THR A N 1
ATOM 1617 C CA . THR A 1 223 ? -1.285 25.892 -49.104 1.00 48.34 223 THR A CA 1
ATOM 1618 C C . THR A 1 223 ? -0.342 26.939 -49.695 1.00 48.34 223 THR A C 1
ATOM 1620 O O . THR A 1 223 ? -0.131 28.015 -49.148 1.00 48.34 223 THR A O 1
ATOM 1623 N N . ARG A 1 224 ? 0.198 26.541 -50.846 1.00 43.09 224 ARG A N 1
ATOM 1624 C CA . ARG A 1 224 ? 0.968 27.263 -51.864 1.00 43.09 224 ARG A CA 1
ATOM 1625 C C . ARG A 1 224 ? 0.297 28.571 -52.328 1.00 43.09 224 ARG A C 1
ATOM 1627 O O . ARG A 1 224 ? -0.925 28.600 -52.387 1.00 43.09 224 ARG A O 1
ATOM 1634 N N . ASP A 1 225 ? 1.130 29.561 -52.659 1.00 47.31 225 ASP A N 1
ATOM 1635 C CA . ASP A 1 225 ? 1.025 30.639 -53.677 1.00 47.31 225 ASP A CA 1
ATOM 1636 C C . ASP A 1 225 ? 1.959 31.772 -53.193 1.00 47.31 225 ASP A C 1
ATOM 1638 O O . ASP A 1 225 ? 1.934 32.118 -52.017 1.00 47.31 225 ASP A O 1
ATOM 1642 N N . SER A 1 226 ? 2.883 32.365 -53.951 1.00 47.28 226 SER A N 1
ATOM 1643 C CA . SER A 1 226 ? 3.063 32.573 -55.394 1.00 47.28 226 SER A CA 1
ATOM 1644 C C . SER A 1 226 ? 4.561 32.574 -55.709 1.00 47.28 226 SER A C 1
ATOM 1646 O O . SER A 1 226 ? 5.329 32.988 -54.809 1.00 47.28 226 SER A O 1
#